Protein AF-A0A7V9ZEX3-F1 (afdb_monomer_lite)

pLDDT: mean 84.93, std 22.4, range [28.91, 98.81]

Sequence (225 aa):
MLLPDRRQFLKAATATVGGVALAEFISSSAIRADAPPITAVGVRKEVNSLAADRPELNDYRKAVRVMKEWSAADANNPKGWTAQARIHLNHCPHGNWFFLPWHRAYLWYFEDICKEACGNENFRLPYWNWTTNPRIPEQFLQSGSPLLHPRDVGANDTTDPGAIGQQVMDEIQGIPDFETFASGRSTEQRPGPNINGQLEGQAHNYIHVWIGRDMITLMSPLDPI

Radius of gyration: 21.78 Å; chains: 1; bounding box: 42×71×46 Å

Structure (mmCIF, N/CA/C/O backbone):
data_AF-A0A7V9ZEX3-F1
#
_entry.id   AF-A0A7V9ZEX3-F1
#
loop_
_atom_site.group_PDB
_atom_site.id
_atom_site.type_symbol
_atom_site.label_atom_id
_atom_site.label_alt_id
_atom_site.label_comp_id
_atom_site.label_asym_id
_atom_site.label_entity_id
_atom_site.label_seq_id
_atom_site.pdbx_PDB_ins_code
_atom_site.Cartn_x
_atom_site.Cartn_y
_atom_site.Cartn_z
_atom_site.occupancy
_atom_site.B_iso_or_equiv
_atom_site.auth_seq_id
_atom_site.auth_comp_id
_atom_site.auth_asym_id
_atom_site.auth_atom_id
_atom_site.pdbx_PDB_model_num
ATOM 1 N N . MET A 1 1 ? 17.303 -35.728 -22.825 1.00 36.34 1 MET A N 1
ATOM 2 C CA . MET A 1 1 ? 16.948 -35.734 -21.392 1.00 36.34 1 MET A CA 1
ATOM 3 C C . MET A 1 1 ? 15.824 -34.723 -21.222 1.00 36.34 1 MET A C 1
ATOM 5 O O . MET A 1 1 ? 16.083 -33.531 -21.214 1.00 36.34 1 MET A O 1
ATOM 9 N N . LEU A 1 2 ? 14.578 -35.193 -21.305 1.00 35.09 2 LEU A N 1
ATOM 10 C CA . LEU A 1 2 ? 13.364 -34.368 -21.333 1.00 35.09 2 LEU A CA 1
ATOM 11 C C . LEU A 1 2 ? 12.733 -34.404 -19.937 1.00 35.09 2 LEU A C 1
ATOM 13 O O . LEU A 1 2 ? 12.538 -35.487 -19.389 1.00 35.09 2 LEU A O 1
ATOM 17 N N . LEU A 1 3 ? 12.480 -33.231 -19.356 1.00 33.94 3 LEU A N 1
ATOM 18 C CA . LEU A 1 3 ? 11.853 -33.078 -18.041 1.00 33.94 3 LEU A CA 1
ATOM 19 C C . LEU A 1 3 ? 10.368 -33.500 -18.098 1.00 33.94 3 LEU A C 1
ATOM 21 O O . LEU A 1 3 ? 9.708 -33.229 -19.103 1.00 33.94 3 LEU A O 1
ATOM 25 N N . PRO A 1 4 ? 9.831 -34.157 -17.054 1.00 38.91 4 PRO A N 1
ATOM 26 C CA . PRO A 1 4 ? 8.457 -34.655 -17.050 1.00 38.91 4 PRO A CA 1
ATOM 27 C C . PRO A 1 4 ? 7.396 -33.544 -16.923 1.00 38.91 4 PRO A C 1
ATOM 29 O O . PRO A 1 4 ? 7.569 -32.560 -16.206 1.00 38.91 4 PRO A O 1
ATOM 32 N N . ASP A 1 5 ? 6.272 -33.750 -17.619 1.00 50.47 5 ASP A N 1
ATOM 33 C CA . ASP A 1 5 ? 5.096 -32.872 -17.703 1.00 50.47 5 ASP A CA 1
ATOM 34 C C . ASP A 1 5 ? 4.299 -32.808 -16.380 1.00 50.47 5 ASP A C 1
ATOM 36 O O . ASP A 1 5 ? 4.016 -33.821 -15.729 1.00 50.47 5 ASP A O 1
ATOM 40 N N . ARG A 1 6 ? 3.866 -31.590 -16.026 1.00 49.62 6 ARG A N 1
ATOM 41 C CA . ARG A 1 6 ? 3.110 -31.181 -14.827 1.00 49.62 6 ARG A CA 1
ATOM 42 C C . ARG A 1 6 ? 1.844 -32.016 -14.572 1.00 49.62 6 ARG A C 1
ATOM 44 O O . ARG A 1 6 ? 1.370 -32.073 -13.439 1.00 49.62 6 ARG A O 1
ATOM 51 N N . ARG A 1 7 ? 1.294 -32.694 -15.587 1.00 42.47 7 ARG A N 1
ATOM 52 C CA . ARG A 1 7 ? 0.107 -33.562 -15.453 1.00 42.47 7 ARG A CA 1
ATOM 53 C C . ARG A 1 7 ? 0.389 -34.958 -14.886 1.00 42.47 7 ARG A C 1
ATOM 55 O O . ARG A 1 7 ? -0.552 -35.599 -14.422 1.00 42.47 7 ARG A O 1
ATOM 62 N N . GLN A 1 8 ? 1.638 -35.430 -14.876 1.00 43.78 8 GLN A N 1
ATOM 63 C CA . GLN A 1 8 ? 1.976 -36.742 -14.300 1.00 43.78 8 GLN A CA 1
ATOM 64 C C . GLN A 1 8 ? 2.227 -36.699 -12.786 1.00 43.78 8 GLN A C 1
ATOM 66 O O . GLN A 1 8 ? 1.998 -37.697 -12.107 1.00 43.78 8 GLN A O 1
ATOM 71 N N . PHE A 1 9 ? 2.583 -35.538 -12.229 1.00 40.12 9 PHE A N 1
ATOM 72 C CA . PHE A 1 9 ? 2.819 -35.386 -10.788 1.00 40.12 9 PHE A CA 1
ATOM 73 C C . PHE A 1 9 ? 1.537 -35.558 -9.949 1.00 40.12 9 PHE A C 1
ATOM 75 O O . PHE A 1 9 ? 1.572 -36.078 -8.840 1.00 40.12 9 PHE A O 1
ATOM 82 N N . LEU A 1 10 ? 0.373 -35.203 -10.503 1.00 36.84 10 LEU A N 1
ATOM 83 C CA . LEU A 1 10 ? -0.912 -35.251 -9.790 1.00 36.84 10 LEU A CA 1
ATOM 84 C C . LEU A 1 10 ? -1.596 -36.629 -9.791 1.00 36.84 10 LEU A C 1
ATOM 86 O O . LEU A 1 10 ? -2.613 -36.797 -9.125 1.00 36.84 10 LEU A O 1
ATOM 90 N N . LYS A 1 11 ? -1.054 -37.630 -10.498 1.00 34.31 11 LYS A N 1
ATOM 91 C CA . LYS A 1 11 ? -1.630 -38.989 -10.539 1.00 34.31 11 LYS A CA 1
ATOM 92 C C . LYS A 1 11 ? -0.942 -39.996 -9.611 1.00 34.31 11 LYS A C 1
ATOM 94 O O . LYS A 1 11 ? -1.458 -41.092 -9.443 1.00 34.31 11 LYS A O 1
ATOM 99 N N . ALA A 1 12 ? 0.164 -39.625 -8.964 1.00 33.75 12 ALA A N 1
ATOM 100 C CA . ALA A 1 12 ? 0.880 -40.501 -8.029 1.00 33.75 12 ALA A CA 1
ATOM 101 C C . ALA A 1 12 ? 0.367 -40.426 -6.574 1.00 33.75 12 ALA A C 1
ATOM 103 O O . ALA A 1 12 ? 0.823 -41.184 -5.728 1.00 33.75 12 ALA A O 1
ATOM 104 N N . ALA A 1 13 ? -0.595 -39.546 -6.269 1.00 36.41 13 ALA A N 1
ATOM 105 C CA . ALA A 1 13 ? -1.131 -39.380 -4.912 1.00 36.41 13 ALA A CA 1
ATOM 106 C C . ALA A 1 13 ? -2.358 -40.267 -4.596 1.00 36.41 13 ALA A C 1
ATOM 108 O O . ALA A 1 13 ? -2.919 -40.164 -3.510 1.00 36.41 13 ALA A O 1
ATOM 109 N N . THR A 1 14 ? -2.802 -41.134 -5.515 1.00 36.78 14 THR A N 1
ATOM 110 C CA . THR A 1 14 ? -4.010 -41.971 -5.337 1.00 36.78 14 THR A CA 1
ATOM 111 C C . THR A 1 14 ? -3.804 -43.428 -5.777 1.00 36.78 14 THR A C 1
ATOM 113 O O . THR A 1 14 ? -4.463 -43.915 -6.684 1.00 36.78 14 THR A O 1
ATOM 116 N N . ALA A 1 15 ? -2.864 -44.125 -5.134 1.00 31.48 15 ALA A N 1
ATOM 117 C CA . ALA A 1 15 ? -2.737 -45.591 -4.991 1.00 31.48 15 ALA A CA 1
ATOM 118 C C . ALA A 1 15 ? -1.415 -45.804 -4.221 1.00 31.48 15 ALA A C 1
ATOM 120 O O . ALA A 1 15 ? -0.410 -45.219 -4.596 1.00 31.48 15 ALA A O 1
ATOM 121 N N . THR A 1 16 ? -1.277 -46.530 -3.112 1.00 30.70 16 THR A N 1
ATOM 122 C CA . THR A 1 16 ? -1.718 -47.899 -2.834 1.00 30.70 16 THR A CA 1
ATOM 123 C C . THR A 1 16 ? -1.484 -48.179 -1.341 1.00 30.70 16 THR A C 1
ATOM 125 O O . THR A 1 16 ? -0.482 -47.746 -0.776 1.00 30.70 16 THR A O 1
ATOM 128 N N . VAL A 1 17 ? -2.396 -48.924 -0.718 1.00 36.38 17 VAL A N 1
ATOM 129 C CA . VAL A 1 17 ? -2.253 -49.545 0.609 1.00 36.38 17 VAL A CA 1
ATOM 130 C C . VAL A 1 17 ? -1.461 -50.856 0.460 1.00 36.38 17 VAL A C 1
ATOM 132 O O . VAL A 1 17 ? -1.801 -51.650 -0.412 1.00 36.38 17 VAL A O 1
ATOM 135 N N . GLY A 1 18 ? -0.458 -51.112 1.314 1.00 30.33 18 GLY A N 1
ATOM 136 C CA . GLY A 1 18 ? 0.181 -52.435 1.473 1.00 30.33 18 GLY A CA 1
ATOM 137 C C . GLY A 1 18 ? 1.621 -52.386 2.017 1.00 30.33 18 GLY A C 1
ATOM 138 O O . GLY A 1 18 ? 2.473 -51.775 1.388 1.00 30.33 18 GLY A O 1
ATOM 139 N N . GLY A 1 19 ? 1.871 -53.008 3.184 1.00 28.91 19 GLY A N 1
ATOM 140 C CA . GLY A 1 19 ? 3.156 -53.050 3.931 1.00 28.91 19 GLY A CA 1
ATOM 141 C C . GLY A 1 19 ? 4.322 -53.754 3.205 1.00 28.91 19 GLY A C 1
ATOM 142 O O . GLY A 1 19 ? 4.133 -54.282 2.120 1.00 28.91 19 GLY A O 1
ATOM 143 N N . VAL A 1 20 ? 5.563 -53.836 3.709 1.00 31.84 20 VAL A N 1
ATOM 144 C CA . VAL A 1 20 ? 6.094 -54.001 5.081 1.00 31.84 20 VAL A CA 1
ATOM 145 C C . VAL A 1 20 ? 7.511 -53.376 5.186 1.00 31.84 20 VAL A C 1
ATOM 147 O O . VAL A 1 20 ? 8.197 -53.195 4.187 1.00 31.84 20 VAL A O 1
ATOM 150 N N . ALA A 1 21 ? 7.898 -53.050 6.423 1.00 32.88 21 ALA A N 1
ATOM 151 C CA . ALA A 1 21 ? 9.053 -52.306 6.943 1.00 32.88 21 ALA A CA 1
ATOM 152 C C . ALA A 1 21 ? 10.486 -52.712 6.523 1.00 32.88 21 ALA A C 1
ATOM 154 O O . ALA A 1 21 ? 10.766 -53.895 6.355 1.00 32.88 21 ALA A O 1
ATOM 155 N N . LEU A 1 22 ? 11.413 -51.731 6.564 1.00 30.83 22 LEU A N 1
ATOM 156 C CA . LEU A 1 22 ? 12.652 -51.773 7.374 1.00 30.83 22 LEU A CA 1
ATOM 157 C C . LEU A 1 22 ? 13.427 -50.428 7.376 1.00 30.83 22 LEU A C 1
ATOM 159 O O . LEU A 1 22 ? 13.657 -49.841 6.325 1.00 30.83 22 LEU A O 1
ATOM 163 N N . ALA A 1 23 ? 13.878 -50.044 8.582 1.00 31.78 23 ALA A N 1
ATOM 164 C CA . ALA A 1 23 ? 14.966 -49.114 8.945 1.00 31.78 23 ALA A CA 1
ATOM 165 C C . ALA A 1 23 ? 14.706 -47.585 9.044 1.00 31.78 23 ALA A C 1
ATOM 167 O O . ALA A 1 23 ? 14.991 -46.800 8.148 1.00 31.78 23 ALA A O 1
ATOM 168 N N . GLU A 1 24 ? 14.190 -47.209 10.220 1.00 29.55 24 GLU A N 1
ATOM 169 C CA . GLU A 1 24 ? 14.593 -46.113 11.129 1.00 29.55 24 GLU A CA 1
ATOM 170 C C . GLU A 1 24 ? 15.596 -45.041 10.646 1.00 29.55 24 GLU A C 1
ATOM 172 O O . GLU A 1 24 ? 16.764 -45.328 10.408 1.00 29.55 24 GLU A O 1
ATOM 177 N N . PHE A 1 25 ? 15.157 -43.775 10.627 1.00 32.06 25 PHE A N 1
ATOM 178 C CA . PHE A 1 25 ? 15.562 -42.684 11.541 1.00 32.06 25 PHE A CA 1
ATOM 179 C C . PHE A 1 25 ? 15.118 -41.340 10.933 1.00 32.06 25 PHE A C 1
ATOM 181 O O . PHE A 1 25 ? 15.637 -40.928 9.904 1.00 32.06 25 PHE A O 1
ATOM 188 N N . ILE A 1 26 ? 14.156 -40.661 11.567 1.00 35.62 26 ILE A N 1
ATOM 189 C CA . ILE A 1 26 ? 14.168 -39.226 11.921 1.00 35.62 26 ILE A CA 1
ATOM 190 C C . ILE A 1 26 ? 12.828 -38.921 12.598 1.00 35.62 26 ILE A C 1
ATOM 192 O O . ILE A 1 26 ? 11.742 -39.102 12.050 1.00 35.62 26 ILE A O 1
ATOM 196 N N . SER A 1 27 ? 12.953 -38.491 13.846 1.00 34.12 27 SER A N 1
ATOM 197 C CA . SER A 1 27 ? 11.870 -38.071 14.714 1.00 34.12 27 SER A CA 1
ATOM 198 C C . SER A 1 27 ? 11.252 -36.750 14.239 1.00 34.12 27 SER A C 1
ATOM 200 O O . SER A 1 27 ? 11.948 -35.862 13.753 1.00 34.12 27 SER A O 1
ATOM 202 N N . SER A 1 28 ? 9.947 -36.625 14.483 1.00 42.47 28 SER A N 1
ATOM 203 C CA . SER A 1 28 ? 9.181 -35.381 14.645 1.00 42.47 28 SER A CA 1
ATOM 204 C C . SER A 1 28 ? 9.192 -34.356 13.504 1.00 42.47 28 SER A C 1
ATOM 206 O O . SER A 1 28 ? 9.906 -33.361 13.551 1.00 42.47 28 SER A O 1
ATOM 208 N N . SER A 1 29 ? 8.234 -34.475 12.583 1.00 35.97 29 SER A N 1
ATOM 209 C CA . SER A 1 29 ? 7.369 -33.338 12.222 1.00 35.97 29 SER A CA 1
ATOM 210 C C . SER A 1 29 ? 6.041 -33.885 11.713 1.00 35.97 29 SER A C 1
ATOM 212 O O . SER A 1 29 ? 5.917 -34.298 10.563 1.00 35.97 29 SER A O 1
ATOM 214 N N . ALA A 1 30 ? 5.026 -33.902 12.572 1.00 35.91 30 ALA A N 1
ATOM 215 C CA . ALA A 1 30 ? 3.659 -33.965 12.093 1.00 35.91 30 ALA A CA 1
ATOM 216 C C . ALA A 1 30 ? 3.393 -32.666 11.317 1.00 35.91 30 ALA A C 1
ATOM 218 O O . ALA A 1 30 ? 2.951 -31.674 11.892 1.00 35.91 30 ALA A O 1
ATOM 219 N N . ILE A 1 31 ? 3.660 -32.657 10.008 1.00 39.72 31 ILE A N 1
ATOM 220 C CA . ILE A 1 31 ? 2.938 -31.758 9.110 1.00 39.72 31 ILE A CA 1
ATOM 221 C C . ILE A 1 31 ? 1.533 -32.343 9.041 1.00 39.72 31 ILE A C 1
ATOM 223 O O . ILE A 1 31 ? 1.196 -33.147 8.176 1.00 39.72 31 ILE A O 1
ATOM 227 N N . ARG A 1 32 ? 0.729 -32.005 10.049 1.00 38.88 32 ARG A N 1
ATOM 228 C CA . ARG A 1 32 ? -0.707 -32.208 9.996 1.00 38.88 32 ARG A CA 1
ATOM 229 C C . ARG A 1 32 ? -1.191 -31.336 8.846 1.00 38.88 32 ARG A C 1
ATOM 231 O O . ARG A 1 32 ? -1.191 -30.112 8.949 1.00 38.88 32 ARG A O 1
ATOM 238 N N . ALA A 1 33 ? -1.554 -31.980 7.745 1.00 43.75 33 ALA A N 1
ATOM 239 C CA . ALA A 1 33 ? -2.196 -31.378 6.587 1.00 43.75 33 ALA A CA 1
ATOM 240 C C . ALA A 1 33 ? -3.649 -30.966 6.903 1.00 43.75 33 ALA A C 1
ATOM 242 O O . ALA A 1 33 ? -4.549 -31.220 6.114 1.00 43.75 33 ALA A O 1
ATOM 243 N N . ASP A 1 34 ? -3.866 -30.309 8.043 1.00 43.69 34 ASP A N 1
ATOM 244 C CA . ASP A 1 34 ? -5.131 -29.657 8.378 1.00 43.69 34 ASP A CA 1
ATOM 245 C C . ASP A 1 34 ? -4.980 -28.164 8.096 1.00 43.69 34 ASP A C 1
ATOM 247 O O . ASP A 1 34 ? -5.165 -27.316 8.970 1.00 43.69 34 ASP A O 1
ATOM 251 N N . ALA A 1 35 ? -4.616 -27.837 6.852 1.00 47.47 35 ALA A N 1
ATOM 252 C CA . ALA A 1 35 ? -4.935 -26.514 6.349 1.00 47.47 35 ALA A CA 1
ATOM 253 C C . ALA A 1 35 ? -6.465 -26.388 6.454 1.00 47.47 35 ALA A C 1
ATOM 255 O O . ALA A 1 35 ? -7.167 -27.252 5.913 1.00 47.47 35 ALA A O 1
ATOM 256 N N . PRO A 1 36 ? -7.000 -25.393 7.185 1.00 46.88 36 PRO A N 1
ATOM 257 C CA . PRO A 1 36 ? -8.438 -25.197 7.248 1.00 46.88 36 PRO A CA 1
ATOM 258 C C . PRO A 1 36 ? -8.984 -25.110 5.817 1.00 46.88 36 PRO A C 1
ATOM 260 O O . PRO A 1 36 ? -8.280 -24.613 4.929 1.00 46.88 36 PRO A O 1
ATOM 263 N N . PRO A 1 37 ? -10.203 -25.623 5.561 1.00 44.62 37 PRO A N 1
ATOM 264 C CA . PRO A 1 37 ? -10.807 -25.519 4.242 1.00 44.62 37 PRO A CA 1
ATOM 265 C C . PRO A 1 37 ? -10.722 -24.062 3.804 1.00 44.62 37 PRO A C 1
ATOM 267 O O . PRO A 1 37 ? -11.015 -23.177 4.608 1.00 44.62 37 PRO A O 1
ATOM 270 N N . ILE A 1 38 ? -10.277 -23.830 2.564 1.00 51.53 38 ILE A N 1
ATOM 271 C CA . ILE A 1 38 ? -10.222 -22.495 1.970 1.00 51.53 38 ILE A CA 1
ATOM 272 C C . ILE A 1 38 ? -11.647 -21.939 2.041 1.00 51.53 38 ILE A C 1
ATOM 274 O O . ILE A 1 38 ? -12.497 -22.248 1.205 1.00 51.53 38 ILE A O 1
ATOM 278 N N . THR A 1 39 ? -11.927 -21.168 3.090 1.00 52.56 39 THR A N 1
ATOM 279 C CA . THR A 1 39 ? -13.107 -20.323 3.193 1.00 52.56 39 THR A CA 1
ATOM 280 C C . THR A 1 39 ? -13.116 -19.449 1.952 1.00 52.56 39 THR A C 1
ATOM 282 O O . THR A 1 39 ? -12.047 -19.084 1.460 1.00 52.56 39 THR A O 1
ATOM 285 N N . ALA A 1 40 ? -14.309 -19.185 1.404 1.00 56.81 40 ALA A N 1
ATOM 286 C CA . ALA A 1 40 ? -14.498 -18.443 0.158 1.00 56.81 40 ALA A CA 1
ATOM 287 C C . ALA A 1 40 ? -13.418 -17.361 -0.004 1.00 56.81 40 ALA A C 1
ATOM 289 O O . ALA A 1 40 ? -13.318 -16.455 0.829 1.00 56.81 40 ALA A O 1
ATOM 290 N N . VAL A 1 41 ? -12.555 -17.524 -1.016 1.00 67.75 41 VAL A N 1
ATOM 291 C CA . VAL A 1 41 ? -11.401 -16.645 -1.230 1.00 67.75 41 VAL A CA 1
ATOM 292 C C . VAL A 1 41 ? -11.945 -15.236 -1.412 1.00 67.75 41 VAL A C 1
ATOM 294 O O . VAL A 1 41 ? -12.554 -14.923 -2.433 1.00 67.75 41 VAL A O 1
ATOM 297 N N . GLY A 1 42 ? -11.807 -14.405 -0.382 1.00 77.88 42 GLY A N 1
ATOM 298 C CA . GLY A 1 42 ? -12.344 -13.053 -0.441 1.00 77.88 42 GLY A CA 1
ATOM 299 C C . GLY A 1 42 ? -11.528 -12.226 -1.427 1.00 77.88 42 GLY A C 1
ATOM 300 O O . GLY A 1 42 ? -10.310 -12.370 -1.516 1.00 77.88 42 GLY A O 1
ATOM 301 N N . VAL A 1 43 ? -12.220 -11.385 -2.187 1.00 89.31 43 VAL A N 1
ATOM 302 C CA . VAL A 1 43 ? -11.647 -10.624 -3.298 1.00 89.31 43 VAL A CA 1
ATOM 303 C C . VAL A 1 43 ? -11.305 -9.217 -2.817 1.00 89.31 43 VAL A C 1
ATOM 305 O O . VAL A 1 43 ? -12.179 -8.510 -2.313 1.00 89.31 43 VAL A O 1
ATOM 308 N N . ARG A 1 44 ? -10.043 -8.806 -2.989 1.00 93.56 44 ARG A N 1
ATOM 309 C CA . ARG A 1 44 ? -9.624 -7.407 -2.818 1.00 93.56 44 ARG A CA 1
ATOM 310 C C . ARG A 1 44 ? -10.283 -6.555 -3.896 1.00 93.56 44 ARG A C 1
ATOM 312 O O . ARG A 1 44 ? -10.306 -6.953 -5.058 1.00 93.56 44 ARG A O 1
ATOM 319 N N . LYS A 1 45 ? -10.836 -5.407 -3.514 1.00 92.19 45 LYS A N 1
ATOM 320 C CA . LYS A 1 45 ? -11.586 -4.525 -4.420 1.00 92.19 45 LYS A CA 1
ATOM 321 C C . LYS A 1 45 ? -10.781 -3.280 -4.748 1.00 92.19 45 LYS A C 1
ATOM 323 O O . LYS A 1 45 ? -10.027 -2.792 -3.910 1.00 92.19 45 LYS A O 1
ATOM 328 N N . GLU A 1 46 ? -10.967 -2.775 -5.958 1.00 93.00 46 GLU A N 1
ATOM 329 C CA . GLU A 1 46 ? -10.349 -1.526 -6.384 1.00 93.00 46 GLU A CA 1
ATOM 330 C C . GLU A 1 46 ? -10.958 -0.368 -5.587 1.00 93.00 46 GLU A C 1
ATOM 332 O O . GLU A 1 46 ? -12.179 -0.280 -5.457 1.00 93.00 46 GLU A O 1
ATOM 337 N N . VAL A 1 47 ? -10.122 0.496 -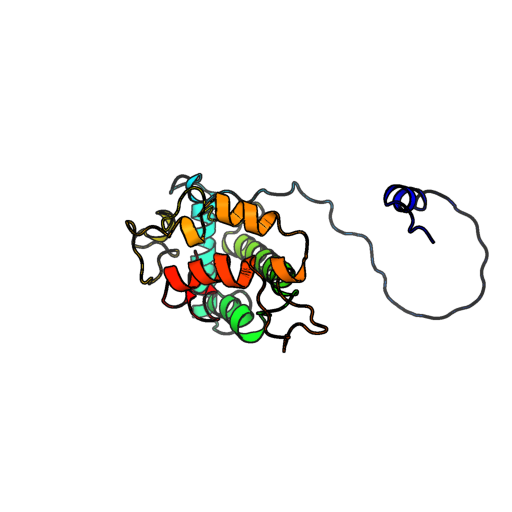5.020 1.00 92.81 47 VAL A N 1
ATOM 338 C CA . VAL A 1 47 ? -10.557 1.508 -4.053 1.00 92.81 47 VAL A CA 1
ATOM 339 C C . VAL A 1 47 ? -11.509 2.557 -4.634 1.00 92.81 47 VAL A C 1
ATOM 341 O O . VAL A 1 47 ? -12.455 2.941 -3.954 1.00 92.81 47 VAL A O 1
ATOM 344 N N . ASN A 1 48 ? -11.334 2.978 -5.887 1.00 86.38 48 ASN A N 1
ATOM 345 C CA . ASN A 1 48 ? -12.211 3.955 -6.539 1.00 86.38 48 ASN A CA 1
ATOM 346 C C . ASN A 1 48 ? -13.573 3.371 -6.956 1.00 86.38 48 ASN A C 1
ATOM 348 O O . ASN A 1 48 ? -14.528 4.117 -7.157 1.00 86.38 48 ASN A O 1
ATOM 352 N N . SER A 1 49 ? -13.696 2.046 -7.041 1.00 83.62 49 SER A N 1
ATOM 353 C CA . SER A 1 49 ? -14.959 1.330 -7.237 1.00 83.62 49 SER A CA 1
ATOM 354 C C . SER A 1 49 ? -15.784 1.232 -5.948 1.00 83.62 49 SER A C 1
ATOM 356 O O . SER A 1 49 ? -16.955 0.843 -5.975 1.00 83.62 49 SER A O 1
ATOM 358 N N . LEU A 1 50 ? -15.188 1.585 -4.803 1.00 78.25 50 LEU A N 1
ATOM 359 C CA . LEU A 1 50 ? -15.855 1.637 -3.510 1.00 78.25 50 LEU A CA 1
ATOM 360 C C . LEU A 1 50 ? -16.376 3.057 -3.266 1.00 78.25 50 LEU A C 1
ATOM 362 O O . LEU A 1 50 ? -15.600 3.996 -3.089 1.00 78.25 50 LEU A O 1
ATOM 366 N N . ALA A 1 51 ? -17.701 3.210 -3.198 1.00 68.62 51 ALA A N 1
ATOM 367 C CA . ALA A 1 51 ? -18.294 4.455 -2.715 1.00 68.62 51 ALA A CA 1
ATOM 368 C C . ALA A 1 51 ? -17.786 4.777 -1.296 1.00 68.62 51 ALA A C 1
ATOM 370 O O . ALA A 1 51 ? -17.554 3.872 -0.491 1.00 68.62 51 ALA A O 1
ATOM 371 N N . ALA A 1 52 ? -17.595 6.063 -0.999 1.00 63.78 52 ALA A N 1
ATOM 372 C CA . ALA A 1 52 ? -16.890 6.533 0.194 1.00 63.78 52 ALA A CA 1
ATOM 373 C C . ALA A 1 52 ? -17.459 6.022 1.533 1.00 63.78 52 ALA A C 1
ATOM 375 O O . ALA A 1 52 ? -16.714 5.947 2.511 1.00 63.78 52 ALA A O 1
ATOM 376 N N . ASP A 1 53 ? -18.743 5.674 1.589 1.00 62.00 53 ASP A N 1
ATOM 377 C CA . ASP A 1 53 ? -19.476 5.185 2.761 1.00 62.00 53 ASP A CA 1
ATOM 378 C C . ASP A 1 53 ? -19.641 3.655 2.796 1.00 62.00 53 ASP A C 1
ATOM 380 O O . ASP A 1 53 ? -20.279 3.120 3.708 1.00 62.00 53 ASP A O 1
ATOM 384 N N . ARG A 1 54 ? -19.059 2.932 1.832 1.00 72.50 54 ARG A N 1
ATOM 385 C CA . ARG A 1 54 ? -19.168 1.473 1.752 1.00 72.50 54 ARG A CA 1
ATOM 386 C C . ARG A 1 54 ? -18.579 0.803 2.996 1.00 72.50 54 ARG A C 1
ATOM 388 O O . ARG A 1 54 ? -17.532 1.243 3.486 1.00 72.50 54 ARG A O 1
ATOM 395 N N . PRO A 1 55 ? -19.198 -0.293 3.477 1.00 74.81 55 PRO A N 1
ATOM 396 C CA . PRO A 1 55 ? -18.725 -1.023 4.650 1.00 74.81 55 PRO A CA 1
ATOM 397 C C . PRO A 1 55 ? -17.233 -1.364 4.596 1.00 74.81 55 PRO A C 1
ATOM 399 O O . PRO A 1 55 ? -16.543 -1.176 5.587 1.00 74.81 55 PRO A O 1
ATOM 402 N N . GLU A 1 56 ? -16.705 -1.750 3.432 1.00 81.81 56 GLU A N 1
ATOM 403 C CA . GLU A 1 56 ? -15.295 -2.126 3.274 1.00 81.81 56 GLU A CA 1
ATOM 404 C C . GLU A 1 56 ? -14.321 -0.977 3.589 1.00 81.81 56 GLU A C 1
ATOM 406 O O . GLU A 1 56 ? -13.291 -1.186 4.231 1.00 81.81 56 GLU A O 1
ATOM 411 N N . LEU A 1 57 ? -14.652 0.253 3.183 1.00 89.06 57 LEU A N 1
ATOM 412 C CA . LEU A 1 57 ? -13.838 1.432 3.490 1.00 89.06 57 LEU A CA 1
ATOM 413 C C . LEU A 1 57 ? -14.016 1.889 4.935 1.00 89.06 57 LEU A C 1
ATOM 415 O O . LEU A 1 57 ? -13.057 2.346 5.554 1.00 89.06 57 LEU A O 1
ATOM 419 N N . ASN A 1 58 ? -15.219 1.754 5.494 1.00 92.69 58 ASN A N 1
ATOM 420 C CA . ASN A 1 58 ? -15.451 2.028 6.912 1.00 92.69 58 ASN A CA 1
ATOM 421 C C . ASN A 1 58 ? -14.683 1.049 7.804 1.00 92.69 58 ASN A C 1
ATOM 423 O O . ASN A 1 58 ? -14.096 1.470 8.801 1.00 92.69 58 ASN A O 1
ATOM 427 N N . ASP A 1 59 ? -14.617 -0.222 7.412 1.00 95.62 59 ASP A N 1
ATOM 428 C CA . ASP A 1 59 ? -13.808 -1.233 8.081 1.00 95.62 59 ASP A CA 1
ATOM 429 C C . ASP A 1 59 ? -12.323 -0.902 7.975 1.00 95.62 59 ASP A C 1
ATOM 431 O O . ASP A 1 59 ? -11.623 -0.967 8.985 1.00 95.62 59 ASP A O 1
ATOM 435 N N . TYR A 1 60 ? -11.844 -0.455 6.806 1.00 96.75 60 TYR A N 1
ATOM 436 C CA . TYR A 1 60 ? -10.446 -0.050 6.681 1.00 96.75 60 TYR A CA 1
ATOM 437 C C . TYR A 1 60 ? -10.122 1.173 7.547 1.00 96.75 60 TYR A C 1
ATOM 439 O O . TYR A 1 60 ? -9.174 1.144 8.330 1.00 96.75 60 TYR A O 1
ATOM 447 N N . ARG A 1 61 ? -10.962 2.219 7.511 1.00 96.88 61 ARG A N 1
ATOM 448 C CA . ARG A 1 61 ? -10.835 3.382 8.406 1.00 96.88 61 ARG A CA 1
ATOM 449 C C . ARG A 1 61 ? -10.801 2.949 9.874 1.00 96.88 61 ARG A C 1
ATOM 451 O O . ARG A 1 61 ? -9.964 3.426 10.641 1.00 96.88 61 ARG A O 1
ATOM 458 N N . LYS A 1 62 ? -11.692 2.037 10.275 1.00 98.19 62 LYS A N 1
ATOM 459 C CA . LYS A 1 62 ? -11.738 1.501 11.639 1.00 98.19 62 LYS A CA 1
ATOM 460 C C . LYS A 1 62 ? -10.449 0.757 11.988 1.00 98.19 62 LYS A C 1
ATOM 462 O O . LYS A 1 62 ? -9.902 1.036 13.051 1.00 98.19 62 LYS A O 1
ATOM 467 N N . ALA A 1 63 ? -9.961 -0.120 11.111 1.00 98.62 63 ALA A N 1
ATOM 468 C CA . ALA A 1 63 ? -8.721 -0.863 11.313 1.00 98.62 63 ALA A CA 1
ATOM 469 C C . ALA A 1 63 ? -7.527 0.079 11.512 1.00 98.62 63 ALA A C 1
ATOM 471 O O . ALA A 1 63 ? -6.853 -0.005 12.535 1.00 98.62 63 ALA A O 1
ATOM 472 N N . VAL A 1 64 ? -7.325 1.043 10.604 1.00 98.69 64 VAL A N 1
ATOM 473 C CA . VAL A 1 64 ? -6.224 2.018 10.699 1.00 98.69 64 VAL A CA 1
ATOM 474 C C . VAL A 1 64 ? -6.299 2.818 11.999 1.00 98.69 64 VAL A C 1
ATOM 476 O O . VAL A 1 64 ? -5.289 2.978 12.685 1.00 98.69 64 VAL A O 1
ATOM 479 N N . ARG A 1 65 ? -7.492 3.287 12.388 1.00 98.75 65 ARG A N 1
ATOM 480 C CA . ARG A 1 65 ? -7.690 3.986 13.666 1.00 98.75 65 ARG A CA 1
ATOM 481 C C . ARG A 1 65 ? -7.291 3.114 14.860 1.00 98.75 65 ARG A C 1
ATOM 483 O O . ARG A 1 65 ? -6.491 3.556 15.676 1.00 98.75 65 ARG A O 1
ATOM 490 N N . VAL A 1 66 ? -7.807 1.887 14.944 1.00 98.81 66 VAL A N 1
ATOM 491 C CA . VAL A 1 66 ? -7.540 0.969 16.067 1.00 98.81 66 VAL A CA 1
ATOM 492 C C . VAL A 1 66 ? -6.060 0.587 16.135 1.00 98.81 66 VAL A C 1
ATOM 494 O O . VAL A 1 66 ? -5.470 0.585 17.210 1.00 98.81 66 VAL A O 1
ATOM 497 N N . MET A 1 67 ? -5.411 0.340 14.998 1.00 98.81 67 MET A N 1
ATOM 498 C CA . MET A 1 67 ? -3.976 0.047 14.963 1.00 98.81 67 MET A CA 1
ATOM 499 C C . MET A 1 67 ? -3.128 1.244 15.417 1.00 98.81 67 MET A C 1
ATOM 501 O O . MET A 1 67 ? -2.103 1.055 16.078 1.00 98.81 67 MET A O 1
ATOM 505 N N . LYS A 1 68 ? -3.544 2.478 15.097 1.00 98.62 68 LYS A N 1
ATOM 506 C CA . LYS A 1 68 ? -2.914 3.705 15.614 1.00 98.62 68 LYS A CA 1
ATOM 507 C C . LYS A 1 68 ? -3.132 3.846 17.127 1.00 98.62 68 LYS A C 1
ATOM 509 O O . LYS A 1 68 ? -2.183 4.161 17.840 1.00 98.62 68 LYS A O 1
ATOM 514 N N . GLU A 1 69 ? -4.331 3.543 17.629 1.00 98.69 69 GLU A N 1
ATOM 515 C CA . GLU A 1 69 ? -4.640 3.505 19.069 1.00 98.69 69 GLU A CA 1
ATOM 516 C C . GLU A 1 69 ? -3.790 2.456 19.808 1.00 98.69 69 GLU A C 1
ATOM 518 O O . GLU A 1 69 ? -3.237 2.752 20.865 1.00 98.69 69 GLU A O 1
ATOM 523 N N . TRP A 1 70 ? -3.594 1.264 19.232 1.00 98.69 70 TRP A N 1
ATOM 524 C CA . TRP A 1 70 ? -2.693 0.245 19.780 1.00 98.69 70 TRP A CA 1
ATOM 525 C C . TRP A 1 70 ? -1.252 0.734 19.882 1.00 98.69 70 TRP A C 1
ATOM 527 O O . TRP A 1 70 ? -0.626 0.527 20.916 1.00 98.69 70 TRP A O 1
ATOM 537 N N . SER A 1 71 ? -0.737 1.414 18.852 1.00 98.38 71 SER A N 1
ATOM 538 C CA . SER A 1 71 ? 0.598 2.021 18.907 1.00 98.38 71 SER A CA 1
ATOM 539 C C . SER A 1 71 ? 0.708 3.148 19.933 1.00 98.38 71 SER A C 1
ATOM 541 O O . SER A 1 71 ? 1.773 3.316 20.521 1.00 98.38 71 SER A O 1
ATOM 543 N N . ALA A 1 72 ? -0.359 3.924 20.144 1.00 98.25 72 ALA A N 1
ATOM 544 C CA . ALA A 1 72 ? -0.383 4.983 21.150 1.00 98.25 72 ALA A CA 1
ATOM 545 C C . ALA A 1 72 ? -0.417 4.421 22.582 1.00 98.25 72 ALA A C 1
ATOM 547 O O . ALA A 1 72 ? 0.214 4.985 23.473 1.00 98.25 72 ALA A O 1
ATOM 548 N N . ALA A 1 73 ? -1.134 3.315 22.796 1.00 98.38 73 ALA A N 1
ATOM 549 C CA . ALA A 1 73 ? -1.212 2.636 24.086 1.00 98.38 73 ALA A CA 1
ATOM 550 C C . ALA A 1 73 ? 0.073 1.861 24.422 1.00 98.38 73 ALA A C 1
ATOM 552 O O . ALA A 1 73 ? 0.521 1.879 25.566 1.00 98.38 73 ALA A O 1
ATOM 553 N N . ASP A 1 74 ? 0.668 1.195 23.430 1.00 97.62 74 ASP A N 1
ATOM 554 C CA . ASP A 1 74 ? 1.932 0.475 23.557 1.00 97.62 74 ASP A CA 1
ATOM 555 C C . ASP A 1 74 ? 2.724 0.542 22.242 1.00 97.62 74 ASP A C 1
ATOM 557 O O . ASP A 1 74 ? 2.398 -0.103 21.240 1.00 97.62 74 ASP A O 1
ATOM 561 N N . ALA A 1 75 ? 3.827 1.292 22.266 1.00 93.69 75 ALA A N 1
ATOM 562 C CA . ALA A 1 75 ? 4.709 1.475 21.117 1.00 93.69 75 ALA A CA 1
ATOM 563 C C . ALA A 1 75 ? 5.408 0.181 20.651 1.00 93.69 75 ALA A C 1
ATOM 565 O O . ALA A 1 75 ? 5.998 0.176 19.564 1.00 93.69 75 ALA A O 1
ATOM 566 N N . ASN A 1 76 ? 5.361 -0.889 21.453 1.00 92.62 76 ASN A N 1
ATOM 567 C CA . ASN A 1 76 ? 5.917 -2.206 21.146 1.00 92.62 76 ASN A CA 1
ATOM 568 C C 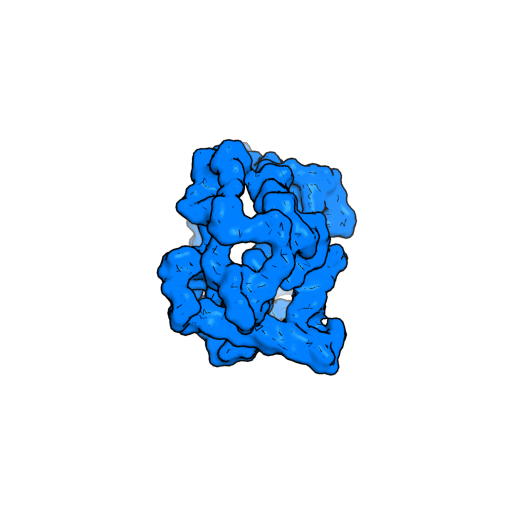. ASN A 1 76 ? 4.851 -3.241 20.770 1.00 92.62 76 ASN A C 1
ATOM 570 O O . ASN A 1 76 ? 5.210 -4.381 20.472 1.00 92.62 76 ASN A O 1
ATOM 574 N N . ASN A 1 77 ? 3.567 -2.871 20.741 1.00 97.62 77 ASN A N 1
ATOM 575 C CA . ASN A 1 77 ? 2.520 -3.783 20.304 1.00 97.62 77 ASN A CA 1
ATOM 576 C C . ASN A 1 77 ? 2.797 -4.212 18.851 1.00 97.62 77 ASN A C 1
ATOM 578 O O . ASN A 1 77 ? 2.749 -3.364 17.954 1.00 97.62 77 ASN A O 1
ATOM 582 N N . PRO A 1 78 ? 3.043 -5.510 18.581 1.00 97.38 78 PRO A N 1
ATOM 583 C CA . PRO A 1 78 ? 3.452 -5.970 17.257 1.00 97.38 78 PRO A CA 1
ATOM 584 C C . PRO A 1 78 ? 2.372 -5.756 16.190 1.00 97.38 78 PRO A C 1
ATOM 586 O O . PRO A 1 78 ? 2.691 -5.701 15.008 1.00 97.38 78 PRO A O 1
ATOM 589 N N . LYS A 1 79 ? 1.104 -5.596 16.588 1.00 98.44 79 LYS A N 1
ATOM 590 C CA . LYS A 1 79 ? -0.029 -5.323 15.691 1.00 98.44 79 LYS A CA 1
ATOM 591 C C . LYS A 1 79 ? -0.306 -3.830 15.498 1.00 98.44 79 LYS A C 1
ATOM 593 O O . LYS A 1 79 ? -1.155 -3.470 14.689 1.00 98.44 79 LYS A O 1
ATOM 598 N N . GLY A 1 80 ? 0.372 -2.955 16.240 1.00 98.50 80 GLY A N 1
ATOM 599 C CA . GLY A 1 80 ? 0.192 -1.510 16.126 1.00 98.50 80 GLY A CA 1
ATOM 600 C C . GLY A 1 80 ? 0.682 -0.957 14.782 1.00 98.50 80 GLY A C 1
ATOM 601 O O . GLY A 1 80 ? 1.602 -1.505 14.173 1.00 98.50 80 GLY A O 1
ATOM 602 N N . TRP A 1 81 ? 0.105 0.165 14.346 1.00 98.50 81 TRP A N 1
ATOM 603 C CA . TRP A 1 81 ? 0.413 0.831 13.070 1.00 98.50 81 TRP A CA 1
ATOM 604 C C . TRP A 1 81 ? 1.917 1.074 12.872 1.00 98.50 81 TRP A C 1
ATOM 606 O O . TRP A 1 81 ? 2.507 0.668 11.873 1.00 98.50 81 TRP A O 1
ATOM 616 N N . THR A 1 82 ? 2.577 1.653 13.878 1.00 98.06 82 THR A N 1
ATOM 617 C CA . THR A 1 82 ? 4.014 1.958 13.815 1.00 98.06 82 THR A CA 1
ATOM 618 C C . THR A 1 82 ? 4.873 0.693 13.818 1.00 98.06 82 THR A C 1
ATOM 620 O O . THR A 1 82 ? 5.940 0.670 13.205 1.00 98.06 82 THR A O 1
ATOM 623 N N . ALA A 1 83 ? 4.433 -0.376 14.489 1.00 98.00 83 ALA A N 1
ATOM 624 C CA . ALA A 1 83 ? 5.153 -1.647 14.486 1.00 98.00 83 ALA A CA 1
ATOM 625 C C . ALA A 1 83 ? 5.112 -2.305 13.100 1.00 98.00 83 ALA A C 1
ATOM 627 O O . ALA A 1 83 ? 6.139 -2.798 12.635 1.00 98.00 83 ALA A O 1
ATOM 628 N N . GLN A 1 84 ? 3.976 -2.224 12.399 1.00 98.38 84 GLN A N 1
ATOM 629 C CA . GLN A 1 84 ? 3.855 -2.706 11.022 1.00 98.38 84 GLN A CA 1
ATOM 630 C C . GLN A 1 84 ? 4.794 -1.959 10.064 1.00 98.38 84 GLN A C 1
ATOM 632 O O . GLN A 1 84 ? 5.475 -2.604 9.266 1.00 98.38 84 GLN A O 1
ATOM 637 N N . ALA A 1 85 ? 4.924 -0.633 10.184 1.00 98.31 85 ALA A N 1
ATOM 638 C CA . ALA A 1 85 ? 5.900 0.130 9.399 1.00 98.31 85 ALA A CA 1
ATOM 639 C C . ALA A 1 85 ? 7.358 -0.229 9.754 1.00 98.31 85 ALA A C 1
ATOM 641 O O . ALA A 1 85 ? 8.209 -0.351 8.874 1.00 98.31 85 ALA A O 1
ATOM 642 N N . ARG A 1 86 ? 7.656 -0.493 11.035 1.00 97.94 86 ARG A N 1
ATOM 643 C CA . ARG A 1 86 ? 8.991 -0.948 11.469 1.00 97.94 86 ARG A CA 1
ATOM 644 C C . ARG A 1 86 ? 9.361 -2.329 10.930 1.00 97.94 86 ARG A C 1
ATOM 646 O O . ARG A 1 86 ? 10.544 -2.580 10.711 1.00 97.94 86 ARG A O 1
ATOM 653 N N . ILE A 1 87 ? 8.391 -3.218 10.704 1.00 97.75 87 ILE A N 1
ATOM 654 C CA . ILE A 1 87 ? 8.651 -4.507 10.045 1.00 97.75 87 ILE A CA 1
ATOM 655 C C . ILE A 1 87 ? 9.187 -4.267 8.630 1.00 97.75 87 ILE A C 1
ATOM 657 O O . ILE A 1 87 ? 10.198 -4.861 8.257 1.00 97.75 87 ILE A O 1
ATOM 661 N N . HIS A 1 88 ? 8.575 -3.349 7.879 1.00 97.88 88 HIS A N 1
ATOM 662 C CA . HIS A 1 88 ? 9.064 -2.960 6.559 1.00 97.88 88 HIS A CA 1
ATOM 663 C C . HIS A 1 88 ? 10.467 -2.339 6.626 1.00 97.88 88 HIS A C 1
ATOM 665 O O . HIS A 1 88 ? 11.383 -2.838 5.973 1.00 97.88 88 HIS A O 1
ATOM 671 N N . LEU A 1 89 ? 10.686 -1.361 7.511 1.00 97.06 89 LEU A N 1
ATOM 672 C CA . LEU A 1 89 ? 12.002 -0.748 7.736 1.00 97.06 89 LEU A CA 1
ATOM 673 C C . LEU A 1 89 ? 13.112 -1.780 7.996 1.00 97.06 89 LEU A C 1
ATOM 675 O O . LEU A 1 89 ? 14.181 -1.759 7.374 1.00 97.06 89 LEU A O 1
ATOM 679 N N . ASN A 1 90 ? 12.862 -2.699 8.925 1.00 96.19 90 ASN A N 1
ATOM 680 C CA . ASN A 1 90 ? 13.901 -3.569 9.468 1.00 96.19 90 ASN A CA 1
ATOM 681 C C . ASN A 1 90 ? 14.068 -4.880 8.698 1.00 96.19 90 ASN A C 1
ATOM 683 O O . ASN A 1 90 ? 15.127 -5.501 8.796 1.00 96.19 90 ASN A O 1
ATOM 687 N N . HIS A 1 91 ? 13.065 -5.305 7.923 1.00 95.75 91 HIS A N 1
ATOM 688 C CA . HIS A 1 91 ? 13.046 -6.653 7.349 1.00 95.75 91 HIS A CA 1
ATOM 689 C C . HIS A 1 91 ? 12.700 -6.723 5.862 1.00 95.75 91 HIS A C 1
ATOM 691 O O . HIS A 1 91 ? 12.917 -7.783 5.283 1.00 95.75 91 HIS A O 1
ATOM 697 N N . CYS A 1 92 ? 12.246 -5.639 5.224 1.00 94.06 92 CYS A N 1
ATOM 698 C CA . CYS A 1 92 ? 11.889 -5.692 3.808 1.00 94.06 92 CYS A CA 1
ATOM 699 C C . CYS A 1 92 ? 13.125 -5.910 2.904 1.00 94.06 92 CYS A C 1
ATOM 701 O O . CYS A 1 92 ? 14.075 -5.115 2.972 1.00 94.06 92 CYS A O 1
ATOM 703 N N . PRO A 1 93 ? 13.150 -6.972 2.074 1.00 94.94 93 PRO A N 1
ATOM 704 C CA . PRO A 1 93 ? 14.153 -7.166 1.043 1.00 94.94 93 PRO A CA 1
ATOM 705 C C . PRO A 1 93 ? 13.837 -6.276 -0.164 1.00 94.94 93 PRO A C 1
ATOM 707 O O . PRO A 1 93 ? 12.759 -6.370 -0.747 1.00 94.94 93 PRO A O 1
ATOM 710 N N . HIS A 1 94 ? 14.809 -5.457 -0.553 1.00 94.19 94 HIS A N 1
ATOM 711 C CA . HIS A 1 94 ? 14.758 -4.638 -1.763 1.00 94.19 94 HIS A CA 1
ATOM 712 C C . HIS A 1 94 ? 15.890 -5.023 -2.719 1.00 94.19 94 HIS A C 1
ATOM 714 O O . HIS A 1 9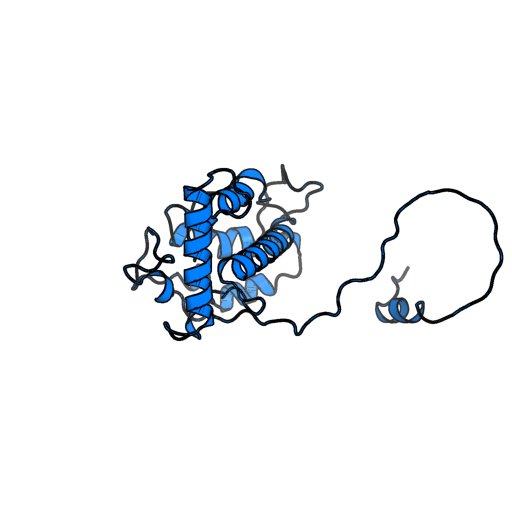4 ? 16.907 -5.599 -2.298 1.00 94.19 94 HIS A O 1
ATOM 720 N N . GLY A 1 95 ? 15.702 -4.720 -4.002 1.00 95.56 95 GLY A N 1
ATOM 721 C CA . GLY A 1 95 ? 16.661 -4.966 -5.073 1.00 95.56 95 GLY A CA 1
ATOM 722 C C . GLY A 1 95 ? 17.032 -6.434 -5.204 1.00 95.56 95 GLY A C 1
ATOM 723 O O . GLY A 1 95 ? 18.187 -6.766 -5.478 1.00 95.56 95 GLY A O 1
ATOM 724 N N . ASN A 1 96 ? 16.085 -7.328 -4.918 1.00 95.94 96 ASN A N 1
ATOM 725 C CA . ASN A 1 96 ? 16.272 -8.755 -5.104 1.00 95.94 96 ASN A CA 1
ATOM 726 C C . ASN A 1 96 ? 14.948 -9.511 -5.225 1.00 95.94 96 ASN A C 1
ATOM 728 O O . ASN A 1 96 ? 13.891 -9.030 -4.829 1.00 95.94 96 ASN A O 1
ATOM 732 N N . TRP A 1 97 ? 15.025 -10.738 -5.724 1.00 95.62 97 TRP A N 1
ATOM 733 C CA . TRP A 1 97 ? 13.881 -11.569 -6.087 1.00 95.62 97 TRP A CA 1
ATOM 734 C C . TRP A 1 97 ? 12.931 -11.956 -4.927 1.00 95.62 97 TRP A C 1
ATOM 736 O O . TRP A 1 97 ? 11.867 -12.532 -5.169 1.00 95.62 97 TRP A O 1
ATOM 746 N N . PHE A 1 98 ? 13.275 -11.636 -3.668 1.00 96.88 98 PHE A N 1
ATOM 747 C CA . PHE A 1 98 ? 12.383 -11.788 -2.516 1.00 96.88 98 PHE A CA 1
ATOM 748 C C . PHE A 1 98 ? 11.395 -10.623 -2.371 1.00 96.88 98 PHE A C 1
ATOM 750 O O . PHE A 1 98 ? 10.445 -10.763 -1.603 1.00 96.88 98 PHE A O 1
ATOM 757 N N . PHE A 1 99 ? 11.562 -9.529 -3.124 1.00 97.00 99 PHE A N 1
ATOM 758 C CA . PHE A 1 99 ? 10.689 -8.353 -3.109 1.00 97.00 99 PHE A CA 1
ATOM 759 C C . PHE A 1 99 ? 9.199 -8.736 -3.189 1.00 97.00 99 PHE A C 1
ATOM 761 O O . PHE A 1 99 ? 8.431 -8.463 -2.266 1.00 97.00 99 PHE A O 1
ATOM 768 N N . LEU A 1 100 ? 8.780 -9.458 -4.235 1.00 96.75 100 LEU A N 1
ATOM 769 C CA . LEU A 1 100 ? 7.373 -9.847 -4.411 1.00 96.75 100 LEU A CA 1
ATOM 770 C C . LEU A 1 100 ? 6.835 -10.830 -3.355 1.00 96.75 100 LEU A C 1
ATOM 772 O O . LEU A 1 100 ? 5.768 -10.558 -2.791 1.00 96.75 100 LEU A O 1
ATOM 776 N N . PRO A 1 101 ? 7.480 -11.983 -3.075 1.00 96.81 101 PRO A N 1
ATOM 777 C CA . PRO A 1 101 ? 6.946 -12.922 -2.091 1.00 96.81 101 PRO A CA 1
ATOM 778 C C . PRO A 1 101 ? 6.936 -12.346 -0.670 1.00 96.81 101 PRO A C 1
ATOM 780 O O . PRO A 1 101 ? 6.000 -12.633 0.079 1.00 96.81 101 PRO A O 1
ATOM 783 N N . TRP A 1 102 ? 7.914 -11.510 -0.307 1.00 98.00 102 TRP A N 1
ATOM 784 C CA . TRP A 1 102 ? 7.949 -10.870 1.006 1.00 98.00 102 TRP A CA 1
ATOM 785 C C . TRP A 1 102 ? 6.791 -9.884 1.181 1.00 98.00 102 TRP A C 1
ATOM 787 O O . TRP A 1 102 ? 6.032 -10.017 2.140 1.00 98.00 102 TRP A O 1
ATOM 797 N N . HIS A 1 103 ? 6.565 -8.976 0.220 1.00 98.31 103 HIS A N 1
ATOM 798 C CA . HIS A 1 103 ? 5.444 -8.029 0.286 1.00 98.31 103 HIS A CA 1
ATOM 799 C C . HIS A 1 103 ? 4.087 -8.735 0.258 1.00 98.31 103 HIS A C 1
ATOM 801 O O . HIS A 1 103 ? 3.156 -8.326 0.950 1.00 98.31 103 HIS A O 1
ATOM 807 N N . ARG A 1 104 ? 3.967 -9.843 -0.485 1.00 97.94 104 ARG A N 1
ATOM 808 C CA . ARG A 1 104 ? 2.751 -10.665 -0.468 1.00 97.94 104 ARG A CA 1
ATOM 809 C C . ARG A 1 104 ? 2.460 -11.220 0.926 1.00 97.94 104 ARG A C 1
ATOM 811 O O . ARG A 1 104 ? 1.315 -11.149 1.362 1.00 97.94 104 ARG A O 1
ATOM 818 N N . ALA A 1 105 ? 3.467 -11.762 1.612 1.00 98.06 105 ALA A N 1
ATOM 819 C CA . ALA A 1 105 ? 3.313 -12.265 2.976 1.00 98.06 105 ALA A CA 1
ATOM 820 C C . ALA A 1 105 ? 3.046 -11.125 3.973 1.00 98.06 105 ALA A C 1
ATOM 822 O O . ALA A 1 105 ? 2.159 -11.246 4.813 1.00 98.06 105 ALA A O 1
ATOM 823 N N . TYR A 1 106 ? 3.749 -9.999 3.839 1.00 98.56 106 TYR A N 1
ATOM 824 C CA . TYR A 1 106 ? 3.529 -8.803 4.652 1.00 98.56 106 TYR A CA 1
ATOM 825 C C . TYR A 1 106 ? 2.074 -8.323 4.568 1.00 98.56 106 TYR A C 1
ATOM 827 O O . TYR A 1 106 ? 1.402 -8.212 5.591 1.00 98.56 106 TYR A O 1
ATOM 835 N N . LEU A 1 107 ? 1.542 -8.155 3.352 1.00 98.38 107 LEU A N 1
ATOM 836 C CA . LEU A 1 107 ? 0.151 -7.749 3.137 1.00 98.38 107 LEU A CA 1
ATOM 837 C C . LEU A 1 107 ? -0.866 -8.817 3.554 1.00 98.38 107 LEU A C 1
ATOM 839 O O . LEU A 1 107 ? -2.005 -8.471 3.852 1.00 98.38 107 LEU A O 1
ATOM 843 N N . TRP A 1 108 ? -0.500 -10.101 3.548 1.00 97.19 108 TRP A N 1
ATOM 844 C CA . TRP A 1 108 ? -1.360 -11.166 4.070 1.00 97.19 108 TRP A CA 1
ATOM 845 C C . TRP A 1 108 ? -1.572 -10.997 5.577 1.00 97.19 108 TRP A C 1
ATOM 847 O O . TRP A 1 108 ? -2.707 -10.889 6.034 1.00 97.19 108 TRP A O 1
ATOM 857 N N . TYR A 1 109 ? -0.484 -10.904 6.346 1.00 98.31 109 TYR A N 1
ATOM 858 C CA . TYR A 1 109 ? -0.574 -10.732 7.798 1.00 98.31 109 TYR A CA 1
ATOM 859 C C . TYR A 1 109 ? -1.147 -9.368 8.186 1.00 98.31 109 TYR A C 1
ATOM 861 O O . TYR A 1 109 ? -1.929 -9.281 9.129 1.00 98.31 109 TYR A O 1
ATOM 869 N N . PHE A 1 110 ? -0.815 -8.310 7.444 1.00 98.62 110 PHE A N 1
ATOM 870 C CA . PHE A 1 110 ? -1.409 -6.992 7.650 1.00 98.62 110 PHE A CA 1
ATOM 871 C C . PHE A 1 110 ? -2.933 -7.013 7.440 1.00 98.62 110 PHE A C 1
ATOM 873 O O . PHE A 1 110 ? -3.667 -6.422 8.231 1.00 98.62 110 PHE A O 1
ATOM 880 N N . GLU A 1 111 ? -3.433 -7.734 6.428 1.00 98.31 111 GLU A N 1
ATOM 881 C CA . GLU A 1 111 ? -4.875 -7.917 6.218 1.00 98.31 111 GLU A CA 1
ATOM 882 C C . GLU A 1 111 ? -5.539 -8.659 7.388 1.00 98.31 111 GLU A C 1
ATOM 884 O O . GLU A 1 111 ? -6.619 -8.257 7.818 1.00 98.31 111 GLU A O 1
ATOM 889 N N . ASP A 1 112 ? -4.896 -9.694 7.938 1.00 98.00 112 ASP A N 1
ATOM 890 C CA . ASP A 1 112 ? -5.403 -10.419 9.113 1.00 98.00 112 ASP A CA 1
ATOM 891 C C . ASP A 1 112 ? -5.446 -9.530 10.367 1.00 98.00 112 ASP A C 1
ATOM 893 O O . ASP A 1 112 ? -6.432 -9.538 11.104 1.00 98.00 112 ASP A O 1
ATOM 897 N N . ILE A 1 113 ? -4.436 -8.680 10.567 1.00 98.69 113 ILE A N 1
ATOM 898 C CA . ILE A 1 113 ? -4.444 -7.679 11.643 1.00 98.69 113 ILE A CA 1
ATOM 899 C C . ILE A 1 113 ? -5.579 -6.669 11.434 1.00 98.69 113 ILE A C 1
ATOM 901 O O . ILE A 1 113 ? -6.255 -6.298 12.395 1.00 98.69 113 ILE A O 1
ATOM 905 N N . CYS A 1 114 ? -5.834 -6.250 10.192 1.00 98.50 114 CYS A N 1
ATOM 906 C CA . CYS A 1 114 ? -6.951 -5.362 9.886 1.00 98.50 114 CYS A CA 1
ATOM 907 C C . CYS A 1 114 ? -8.306 -6.012 10.197 1.00 98.50 114 CYS A C 1
ATOM 909 O O . CYS A 1 114 ? -9.154 -5.329 10.769 1.00 98.50 114 CYS A O 1
ATOM 911 N N . LYS A 1 115 ? -8.503 -7.304 9.880 1.00 97.88 115 LYS A N 1
ATOM 912 C CA . LYS A 1 115 ? -9.724 -8.059 10.242 1.00 97.88 115 LYS A CA 1
ATOM 913 C C . LYS A 1 115 ? -9.964 -8.028 11.746 1.00 97.88 115 LYS A C 1
ATOM 915 O O . LYS A 1 115 ? -11.076 -7.723 12.175 1.00 97.88 115 LYS A O 1
ATOM 920 N N . GLU A 1 116 ? -8.917 -8.275 12.536 1.00 98.38 116 GLU A N 1
ATOM 921 C CA . GLU A 1 116 ? -8.990 -8.209 13.997 1.00 98.38 116 GLU A CA 1
ATOM 922 C C . GLU A 1 116 ? -9.339 -6.787 14.468 1.00 98.38 116 GLU A C 1
ATOM 924 O O . GLU A 1 116 ? -10.258 -6.591 15.263 1.00 98.38 116 GLU A O 1
ATOM 929 N N . ALA A 1 117 ? -8.647 -5.779 13.934 1.00 98.56 117 ALA A N 1
ATOM 930 C CA . ALA A 1 117 ? -8.806 -4.383 14.329 1.00 98.56 117 ALA A CA 1
ATOM 931 C C . ALA A 1 117 ? -10.196 -3.814 13.979 1.00 98.56 117 ALA A C 1
ATOM 933 O O . ALA A 1 117 ? -10.779 -3.049 14.755 1.00 98.56 117 ALA A O 1
ATOM 934 N N . CYS A 1 118 ? -10.764 -4.181 12.826 1.00 97.94 118 CYS A N 1
ATOM 935 C CA . CYS A 1 118 ? -12.116 -3.770 12.446 1.00 97.94 118 CYS A CA 1
ATOM 936 C C . CYS A 1 118 ? -13.211 -4.698 12.996 1.00 97.94 118 CYS A C 1
ATOM 938 O O . CYS A 1 118 ? -14.369 -4.278 13.073 1.00 97.94 118 CYS A O 1
ATOM 940 N N . GLY A 1 119 ? -12.865 -5.904 13.452 1.00 97.38 119 GLY A N 1
ATOM 941 C CA . GLY A 1 119 ? -13.812 -6.914 13.923 1.00 97.38 119 GLY A CA 1
ATOM 942 C C . GLY A 1 119 ? -14.640 -7.540 12.796 1.00 97.38 119 GLY A C 1
ATOM 943 O O . GLY A 1 119 ? -15.793 -7.902 13.023 1.00 97.38 119 GLY A O 1
ATOM 944 N N . ASN A 1 120 ? -14.086 -7.622 11.582 1.00 95.31 120 ASN A N 1
ATOM 945 C CA . ASN A 1 120 ? -14.741 -8.215 10.417 1.00 95.31 120 ASN A CA 1
ATOM 946 C C . ASN A 1 120 ? -13.814 -9.221 9.716 1.00 95.31 120 ASN A C 1
ATOM 948 O O . ASN A 1 120 ? -12.953 -8.843 8.927 1.00 95.31 120 ASN A O 1
ATOM 952 N N . GLU A 1 121 ? -14.057 -10.516 9.921 1.00 93.81 121 GLU A N 1
ATOM 953 C CA . GLU A 1 121 ? -13.314 -11.624 9.285 1.00 93.81 121 GLU A CA 1
ATOM 954 C C . GLU A 1 121 ? -13.404 -11.633 7.743 1.00 93.81 121 GLU A C 1
ATOM 956 O O . GLU A 1 121 ? -12.553 -12.182 7.029 1.00 93.81 121 GLU A O 1
ATOM 961 N N . ASN A 1 122 ? -14.434 -10.987 7.193 1.00 92.25 122 ASN A N 1
ATOM 962 C CA . ASN A 1 122 ? -14.623 -10.854 5.752 1.00 92.25 122 ASN A CA 1
ATOM 963 C C . ASN A 1 122 ? -13.906 -9.631 5.165 1.00 92.25 122 ASN A C 1
ATOM 965 O O . ASN A 1 122 ? -13.933 -9.458 3.946 1.00 92.25 122 ASN A O 1
ATOM 969 N N . PHE A 1 123 ? -13.245 -8.806 5.988 1.00 94.06 123 PHE A N 1
ATOM 970 C CA . PHE A 1 123 ? -12.460 -7.672 5.509 1.00 94.06 123 PHE A CA 1
ATOM 971 C C . PHE A 1 123 ? -11.370 -8.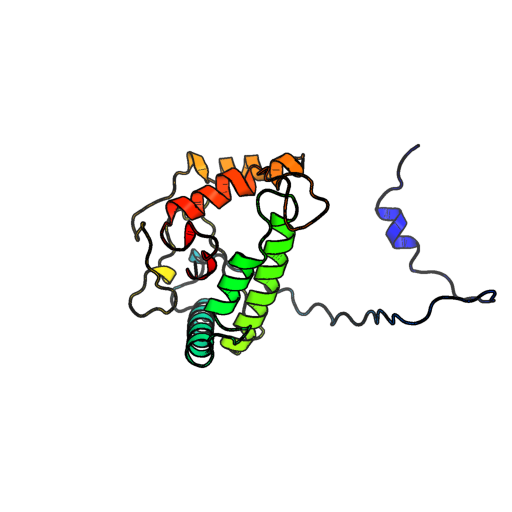129 4.534 1.00 94.06 123 PHE A C 1
ATOM 973 O O . PHE A 1 123 ? -10.691 -9.135 4.757 1.00 94.06 123 PHE A O 1
ATOM 980 N N . ARG A 1 124 ? -11.202 -7.378 3.446 1.00 94.25 124 ARG A N 1
ATOM 981 C CA . A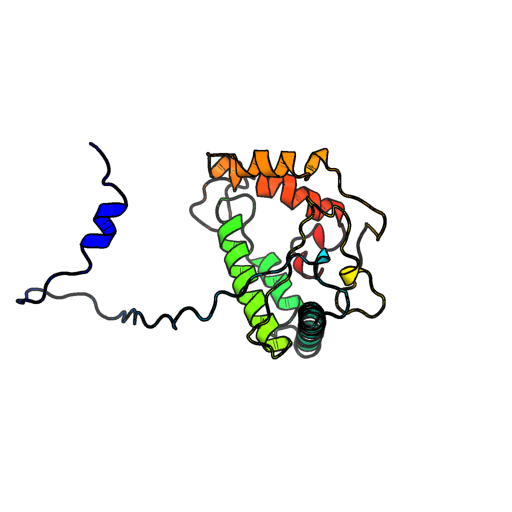RG A 1 124 ? -10.123 -7.535 2.469 1.00 94.25 124 ARG A CA 1
ATOM 982 C C . ARG A 1 124 ? -9.536 -6.164 2.193 1.00 94.25 124 ARG A C 1
ATOM 984 O O . ARG A 1 124 ? -10.297 -5.208 2.039 1.00 94.25 124 ARG A O 1
ATOM 991 N N . LEU A 1 125 ? -8.210 -6.078 2.110 1.00 95.31 125 LEU A N 1
ATOM 992 C CA . LEU A 1 125 ? -7.555 -4.812 1.793 1.00 95.31 125 LEU A CA 1
ATOM 993 C C . LEU A 1 125 ? -8.025 -4.323 0.416 1.00 95.31 125 LEU A C 1
ATOM 995 O O . LEU A 1 125 ? -8.060 -5.121 -0.530 1.00 95.31 125 LEU A O 1
ATOM 999 N N . PRO A 1 126 ? -8.393 -3.041 0.274 1.00 94.94 126 PRO A N 1
ATOM 1000 C CA . PRO A 1 126 ? -8.585 -2.467 -1.044 1.00 94.94 126 PRO A CA 1
ATOM 1001 C C . PRO A 1 126 ? -7.239 -2.388 -1.777 1.00 94.94 126 PRO A C 1
ATOM 1003 O O . PRO A 1 126 ? -6.178 -2.394 -1.156 1.00 94.94 126 PRO A O 1
ATOM 1006 N N . TYR A 1 127 ? -7.278 -2.320 -3.104 1.00 95.88 127 TYR A N 1
ATOM 1007 C CA . TYR A 1 127 ? -6.098 -2.021 -3.913 1.00 95.88 127 TYR A CA 1
ATOM 1008 C C . TYR A 1 127 ? -6.334 -0.759 -4.737 1.00 95.88 127 TYR A C 1
ATOM 1010 O O . TYR A 1 127 ? -7.451 -0.495 -5.184 1.00 95.88 127 TYR A O 1
ATOM 1018 N N . TRP A 1 128 ? -5.280 0.016 -4.959 1.00 96.00 128 TRP A N 1
ATOM 1019 C CA . TRP A 1 128 ? -5.330 1.170 -5.843 1.00 96.00 128 TRP A CA 1
ATOM 1020 C C . TRP A 1 128 ? -4.924 0.763 -7.257 1.00 96.00 128 TRP A C 1
ATOM 1022 O O . TRP A 1 128 ? -3.796 0.339 -7.498 1.00 96.00 128 TRP A O 1
ATOM 1032 N N . ASN A 1 129 ? -5.858 0.875 -8.205 1.00 95.25 129 ASN A N 1
ATOM 1033 C CA . ASN A 1 129 ? -5.562 0.645 -9.614 1.00 95.25 129 ASN A CA 1
ATOM 1034 C C . ASN A 1 129 ? -5.136 1.943 -10.314 1.00 95.25 129 ASN A C 1
ATOM 1036 O O . ASN A 1 129 ? -5.915 2.551 -11.061 1.00 95.25 129 ASN A O 1
ATOM 1040 N N . TRP A 1 130 ? -3.892 2.359 -10.080 1.00 94.56 130 TRP A N 1
ATOM 1041 C CA . TRP A 1 130 ? -3.338 3.603 -10.623 1.00 94.56 130 TRP A CA 1
ATOM 1042 C C . TRP A 1 130 ? -3.322 3.678 -12.155 1.00 94.56 130 TRP A C 1
ATOM 1044 O O . TRP A 1 130 ? -3.303 4.779 -12.698 1.00 94.56 130 TRP A O 1
ATOM 1054 N N . THR A 1 131 ? -3.387 2.548 -12.875 1.00 93.50 131 THR A N 1
ATOM 1055 C CA . THR A 1 131 ? -3.429 2.562 -14.350 1.00 93.50 131 THR A CA 1
ATOM 1056 C C . THR A 1 131 ? -4.772 3.054 -14.887 1.00 93.50 131 THR A C 1
ATOM 1058 O O . THR A 1 131 ? -4.846 3.536 -16.016 1.00 93.50 131 THR A O 1
ATOM 1061 N N . THR A 1 132 ? -5.832 2.944 -14.078 1.00 92.00 132 THR A N 1
ATOM 1062 C CA . THR A 1 132 ? -7.195 3.377 -14.424 1.00 92.00 132 THR A CA 1
ATOM 1063 C C . THR A 1 132 ? -7.569 4.701 -13.770 1.00 92.00 132 THR A C 1
ATOM 1065 O O . THR A 1 132 ? -8.225 5.529 -14.400 1.00 92.00 132 THR A O 1
ATOM 1068 N N . ASN A 1 133 ? -7.127 4.925 -12.529 1.00 92.56 133 ASN A N 1
ATOM 1069 C CA . ASN A 1 133 ? -7.271 6.200 -11.841 1.00 92.56 133 ASN A CA 1
ATOM 1070 C C . ASN A 1 133 ? -5.903 6.665 -11.305 1.00 92.56 133 ASN A C 1
ATOM 1072 O O . ASN A 1 133 ? -5.518 6.266 -10.202 1.00 92.56 133 ASN A O 1
ATOM 1076 N N . PRO A 1 134 ? -5.181 7.515 -12.061 1.00 94.81 134 PRO A N 1
ATOM 1077 C CA . PRO A 1 134 ? -3.813 7.943 -11.754 1.00 94.81 134 PRO A CA 1
ATOM 1078 C C . PRO A 1 134 ? -3.728 9.042 -10.680 1.00 94.81 134 PRO A C 1
ATOM 1080 O O . PRO A 1 134 ? -2.715 9.728 -10.582 1.00 94.81 134 PRO A O 1
ATOM 1083 N N . ARG A 1 135 ? -4.792 9.261 -9.901 1.00 96.12 135 ARG A N 1
ATOM 1084 C CA . ARG A 1 135 ? -4.833 10.228 -8.795 1.00 96.12 135 ARG A CA 1
ATOM 1085 C C . ARG A 1 135 ? -4.879 9.506 -7.458 1.00 96.12 135 ARG A C 1
ATOM 1087 O O . ARG A 1 135 ? -5.333 8.364 -7.388 1.00 96.12 135 ARG A O 1
ATOM 1094 N N . ILE A 1 136 ? -4.500 10.212 -6.394 1.00 96.75 136 ILE A N 1
ATOM 1095 C CA . ILE A 1 136 ? -4.777 9.766 -5.026 1.00 96.75 136 ILE A CA 1
ATOM 1096 C C . ILE A 1 136 ? -6.292 9.522 -4.890 1.00 96.75 136 ILE A C 1
ATOM 1098 O O . ILE A 1 136 ? -7.070 10.440 -5.172 1.00 96.75 136 ILE A O 1
ATOM 1102 N N . PRO A 1 137 ? -6.737 8.326 -4.462 1.00 94.50 137 PRO A N 1
ATOM 1103 C CA . PRO A 1 137 ? -8.156 8.062 -4.269 1.00 94.50 137 PRO A CA 1
ATOM 1104 C C . PRO A 1 137 ? -8.742 9.000 -3.208 1.00 94.50 137 PRO A C 1
ATOM 1106 O O . PRO A 1 137 ? -8.147 9.217 -2.148 1.00 94.50 137 PRO A O 1
ATOM 1109 N N . GLU A 1 138 ? -9.929 9.550 -3.472 1.00 92.56 138 GLU A N 1
ATOM 1110 C CA . GLU A 1 138 ? -10.579 10.556 -2.616 1.00 92.56 138 GLU A CA 1
ATOM 1111 C C . GLU A 1 138 ? -10.746 10.104 -1.155 1.00 92.56 138 GLU A C 1
ATOM 1113 O O . GLU A 1 138 ? -10.739 10.914 -0.228 1.00 92.56 138 GLU A O 1
ATOM 1118 N N . GLN A 1 139 ? -10.840 8.792 -0.937 1.00 91.62 139 GLN A N 1
ATOM 1119 C CA . GLN A 1 139 ? -10.966 8.128 0.356 1.00 91.62 139 GLN A CA 1
ATOM 1120 C C . GLN A 1 139 ? -9.791 8.446 1.300 1.00 91.62 139 GLN A C 1
ATOM 1122 O O . GLN A 1 139 ? -9.972 8.465 2.522 1.00 91.62 139 GLN A O 1
ATOM 1127 N N . PHE A 1 140 ? -8.613 8.741 0.742 1.00 95.56 140 PHE A N 1
ATOM 1128 C CA . PHE A 1 140 ? -7.382 9.076 1.464 1.00 95.56 140 PHE A CA 1
ATOM 1129 C C . PHE A 1 140 ? -7.161 10.587 1.640 1.00 95.56 140 PHE A C 1
ATOM 1131 O O . PHE A 1 140 ? -6.133 10.994 2.184 1.00 95.56 140 PHE A O 1
ATOM 1138 N N . LEU A 1 141 ? -8.103 11.423 1.189 1.00 94.44 141 LEU A N 1
ATOM 1139 C CA . LEU A 1 141 ? -8.012 12.892 1.222 1.00 94.44 141 LEU A CA 1
ATOM 1140 C C . LEU A 1 141 ? -9.041 13.541 2.164 1.00 94.44 141 LEU A C 1
ATOM 1142 O O . LEU A 1 141 ? -9.022 14.751 2.380 1.00 94.44 141 LEU A O 1
ATOM 1146 N N . GLN A 1 142 ? -9.950 12.748 2.734 1.00 92.62 142 GLN A N 1
ATOM 1147 C CA . GLN A 1 142 ? -11.052 13.243 3.560 1.00 92.62 142 GLN A CA 1
ATOM 1148 C C . GLN A 1 142 ? -10.561 13.763 4.917 1.00 92.62 142 GLN A C 1
ATOM 1150 O 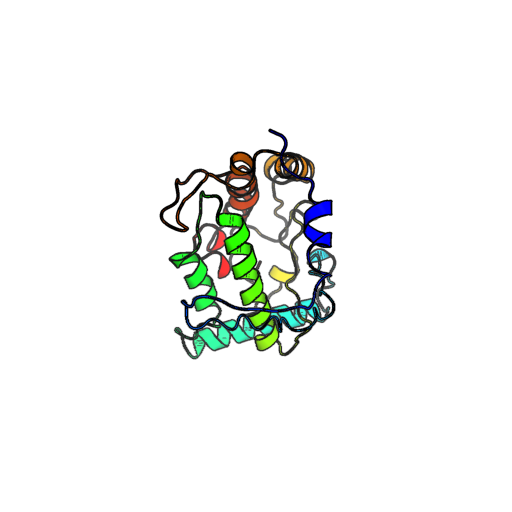O . GLN A 1 142 ? -9.946 13.032 5.695 1.00 92.62 142 GLN A O 1
ATOM 1155 N N . SER A 1 143 ? -10.900 15.016 5.235 1.00 94.00 143 SER A N 1
ATOM 1156 C CA . SER A 1 143 ? -10.620 15.607 6.547 1.00 94.00 143 SER A CA 1
ATOM 1157 C C . SER A 1 143 ? -11.259 14.790 7.675 1.00 94.00 143 SER A C 1
ATOM 1159 O O . SER A 1 143 ? -12.402 14.348 7.565 1.00 94.00 143 SER A O 1
ATOM 1161 N N . GLY A 1 144 ? -10.507 14.564 8.754 1.00 93.25 144 GLY A N 1
ATOM 1162 C CA . GLY A 1 144 ? -10.932 13.738 9.889 1.00 93.25 144 GLY A CA 1
ATOM 1163 C C . GLY A 1 144 ? -10.893 12.224 9.639 1.00 93.25 144 GLY A C 1
ATOM 1164 O O . GLY A 1 144 ? -11.121 11.457 10.573 1.00 93.25 144 GLY A O 1
ATOM 1165 N N . SER A 1 145 ? -10.577 11.767 8.420 1.00 94.88 145 SER A N 1
ATOM 1166 C CA . SER A 1 145 ? -10.389 10.342 8.135 1.00 94.88 145 SER A CA 1
ATOM 1167 C C . SER A 1 145 ? -9.072 9.837 8.734 1.00 94.88 145 SER A C 1
ATOM 1169 O O . SER A 1 145 ? -8.040 10.485 8.554 1.00 94.88 145 SER A O 1
ATOM 1171 N N . PRO A 1 146 ? -9.035 8.642 9.355 1.00 97.19 146 PRO A N 1
ATOM 1172 C CA . PRO A 1 146 ? -7.779 8.027 9.791 1.00 97.19 146 PRO A CA 1
ATOM 1173 C C . PRO A 1 146 ? -6.862 7.618 8.623 1.00 97.19 146 PRO A C 1
ATOM 1175 O O . PRO A 1 146 ? -5.699 7.289 8.869 1.00 97.19 146 PRO A O 1
ATOM 1178 N N . LEU A 1 147 ? -7.380 7.643 7.385 1.00 96.62 147 LEU A N 1
ATOM 1179 C CA . LEU A 1 147 ? -6.647 7.392 6.138 1.00 96.62 147 LEU A CA 1
ATOM 1180 C C . LEU A 1 147 ? -5.961 8.645 5.567 1.00 96.62 147 LEU A C 1
ATOM 1182 O O . LEU A 1 147 ? -5.154 8.537 4.643 1.00 96.62 147 LEU A O 1
ATOM 1186 N N . LEU A 1 148 ? -6.294 9.833 6.085 1.00 97.19 148 LEU A N 1
ATOM 1187 C CA . LEU A 1 148 ? -5.613 11.063 5.698 1.00 97.19 148 LEU A CA 1
ATOM 1188 C C . LEU A 1 148 ? -4.180 11.042 6.238 1.00 97.19 148 LEU A C 1
ATOM 1190 O O . LEU A 1 148 ? -3.961 10.770 7.421 1.00 97.19 148 LEU A O 1
ATOM 1194 N N . HIS A 1 149 ? -3.221 11.364 5.371 1.00 97.88 149 HIS A N 1
ATOM 1195 C CA . HIS A 1 149 ? -1.797 11.416 5.694 1.00 97.88 149 HIS A CA 1
ATOM 1196 C C . HIS A 1 149 ? -1.113 12.566 4.937 1.00 97.88 149 HIS A C 1
ATOM 1198 O O . HIS A 1 149 ? -1.576 12.907 3.843 1.00 97.88 149 HIS A O 1
ATOM 1204 N N . PRO A 1 150 ? -0.050 13.195 5.478 1.00 97.69 150 PRO A N 1
ATOM 1205 C CA . PRO A 1 150 ? 0.731 14.187 4.743 1.00 97.69 150 PRO A CA 1
ATOM 1206 C C . PRO A 1 150 ? 1.409 13.582 3.507 1.00 97.69 150 PRO A C 1
ATOM 1208 O O . PRO A 1 150 ? 2.116 12.584 3.614 1.00 97.69 150 PRO A O 1
ATOM 1211 N N . ARG A 1 151 ? 1.235 14.228 2.350 1.00 97.94 151 ARG A N 1
ATOM 1212 C CA . ARG A 1 151 ? 1.801 13.841 1.046 1.00 97.94 151 ARG A CA 1
ATOM 1213 C C . ARG A 1 151 ? 2.300 15.085 0.314 1.00 97.94 151 ARG A C 1
ATOM 1215 O O . ARG A 1 151 ? 1.892 16.196 0.656 1.00 97.94 151 ARG A O 1
ATOM 1222 N N . ASP A 1 152 ? 3.178 14.908 -0.668 1.00 98.31 152 ASP A N 1
ATOM 1223 C CA . ASP A 1 152 ? 3.636 16.007 -1.534 1.00 98.31 152 ASP A CA 1
ATOM 1224 C C . ASP A 1 152 ? 2.666 16.291 -2.694 1.00 98.31 152 ASP A C 1
ATOM 1226 O O . ASP A 1 152 ? 2.740 17.349 -3.314 1.00 98.31 152 ASP A O 1
ATOM 1230 N N . VAL A 1 153 ? 1.716 15.380 -2.922 1.00 97.56 153 VAL A N 1
ATOM 1231 C CA . VAL A 1 153 ? 0.653 15.462 -3.933 1.00 97.56 153 VAL A CA 1
ATOM 1232 C C . VAL A 1 153 ? -0.734 15.554 -3.296 1.00 97.56 153 VAL A C 1
ATOM 1234 O O . VAL A 1 153 ? -0.980 15.040 -2.200 1.00 97.56 153 VAL A O 1
ATOM 1237 N N . GLY A 1 154 ? -1.657 16.209 -3.996 1.00 94.19 154 GLY A N 1
ATOM 1238 C CA . GLY A 1 154 ? -3.043 16.421 -3.596 1.00 94.19 154 GLY A CA 1
ATOM 1239 C C . GLY A 1 154 ? -4.069 15.835 -4.571 1.00 94.19 154 GLY A C 1
ATOM 1240 O O . GLY A 1 154 ? -3.767 15.032 -5.447 1.00 94.19 154 GLY A O 1
ATOM 1241 N N . ALA A 1 155 ? -5.327 16.259 -4.413 1.00 92.25 155 ALA A N 1
ATOM 1242 C CA . ALA A 1 155 ? -6.483 15.693 -5.121 1.00 92.25 155 ALA A CA 1
ATOM 1243 C C . ALA A 1 155 ? -6.441 15.821 -6.653 1.00 92.25 155 ALA A C 1
ATOM 1245 O O . ALA A 1 155 ? -7.089 15.045 -7.351 1.00 92.25 155 ALA A O 1
ATOM 1246 N N . ASN A 1 156 ? -5.729 16.826 -7.168 1.00 95.12 156 ASN A N 1
ATOM 1247 C CA . ASN A 1 156 ? -5.718 17.167 -8.591 1.00 95.12 156 ASN A CA 1
ATOM 1248 C C . ASN A 1 156 ? -4.448 16.701 -9.310 1.00 95.12 156 ASN A C 1
ATOM 1250 O O . ASN A 1 156 ? -4.390 16.790 -10.535 1.00 95.12 156 ASN A O 1
ATOM 1254 N N . ASP A 1 157 ? -3.456 16.208 -8.570 1.00 97.44 157 ASP A N 1
ATOM 1255 C CA . ASP A 1 157 ? -2.207 15.730 -9.145 1.00 97.44 157 ASP A CA 1
ATOM 1256 C C . ASP A 1 157 ? -2.408 14.332 -9.728 1.00 97.44 157 ASP A C 1
ATOM 1258 O O . ASP A 1 157 ? -3.039 13.465 -9.118 1.00 97.44 157 ASP A O 1
ATOM 1262 N N . THR A 1 158 ? -1.854 14.109 -10.916 1.00 97.31 158 THR A N 1
ATOM 1263 C CA . THR A 1 158 ? -1.881 12.821 -11.614 1.00 97.31 158 THR A CA 1
ATOM 1264 C C . THR A 1 158 ? -0.471 12.279 -11.781 1.00 97.31 158 THR A C 1
ATOM 1266 O O . THR A 1 158 ? 0.458 13.044 -12.049 1.00 97.31 158 THR A O 1
ATOM 1269 N N . THR A 1 159 ? -0.313 10.963 -11.691 1.00 96.81 159 THR A N 1
ATOM 1270 C CA . THR A 1 159 ? 0.917 10.279 -12.103 1.00 96.81 159 THR A CA 1
ATOM 1271 C C . THR A 1 159 ? 1.166 10.440 -13.607 1.00 96.81 159 THR A C 1
ATOM 1273 O O . THR A 1 159 ? 0.245 10.696 -14.388 1.00 96.81 159 THR A O 1
ATOM 1276 N N . ASP A 1 160 ? 2.421 10.275 -14.027 1.00 96.06 160 ASP A N 1
ATOM 1277 C CA . ASP A 1 160 ? 2.791 10.242 -15.441 1.00 96.06 160 ASP A CA 1
ATOM 1278 C C . ASP A 1 160 ? 2.406 8.884 -16.064 1.00 96.06 160 ASP A C 1
ATOM 1280 O O . ASP A 1 160 ? 2.978 7.849 -15.694 1.00 96.06 160 ASP A O 1
ATOM 1284 N N . PRO A 1 161 ? 1.471 8.841 -17.033 1.00 94.19 161 PRO A N 1
ATOM 1285 C CA . PRO A 1 161 ? 1.109 7.598 -17.706 1.00 94.19 161 PRO A CA 1
ATOM 1286 C C . PRO A 1 161 ? 2.272 6.992 -18.507 1.00 94.19 161 PRO A C 1
ATOM 1288 O O . PRO A 1 161 ? 2.275 5.782 -18.724 1.00 94.19 161 PRO A O 1
ATOM 1291 N N . GLY A 1 162 ? 3.270 7.784 -18.911 1.00 95.38 162 GLY A N 1
ATOM 1292 C CA . GLY A 1 162 ? 4.496 7.281 -19.534 1.00 95.38 162 GLY A CA 1
ATOM 1293 C C . GLY A 1 162 ? 5.415 6.538 -18.562 1.00 95.38 162 GLY A C 1
ATOM 1294 O O . GLY A 1 162 ? 6.278 5.781 -18.999 1.00 95.38 162 GLY A O 1
ATOM 1295 N N . ALA A 1 163 ? 5.218 6.712 -17.252 1.00 94.12 163 ALA A N 1
ATOM 1296 C CA . ALA A 1 163 ? 5.979 6.017 -16.222 1.00 94.12 163 ALA A CA 1
ATOM 1297 C C . ALA A 1 163 ? 5.244 4.794 -15.657 1.00 94.12 163 ALA A C 1
ATOM 1299 O O . ALA A 1 163 ? 5.892 3.789 -15.370 1.00 94.12 163 ALA A O 1
ATOM 1300 N N . ILE A 1 164 ? 3.918 4.881 -15.468 1.00 95.12 164 ILE A N 1
ATOM 1301 C CA . ILE A 1 164 ? 3.131 3.846 -14.761 1.00 95.12 164 ILE A CA 1
ATOM 1302 C C . ILE A 1 164 ? 1.769 3.520 -15.395 1.00 95.12 164 ILE A C 1
ATOM 1304 O O . ILE A 1 164 ? 0.951 2.825 -14.791 1.00 95.12 164 ILE A O 1
ATOM 1308 N N . GLY A 1 165 ? 1.488 4.023 -16.599 1.00 96.06 165 GLY A N 1
ATOM 1309 C CA . GLY A 1 165 ? 0.220 3.783 -17.293 1.00 96.06 165 GLY A CA 1
ATOM 1310 C C . GLY A 1 165 ? 0.014 2.320 -17.701 1.00 96.06 165 GLY A C 1
ATOM 1311 O O . GLY A 1 165 ? 0.920 1.494 -17.612 1.00 96.06 165 GLY A O 1
ATOM 1312 N N . GLN A 1 166 ? -1.191 1.991 -18.187 1.00 96.88 166 GLN A N 1
ATOM 1313 C CA . GLN A 1 166 ? -1.565 0.607 -18.516 1.00 96.88 166 GLN A CA 1
ATOM 1314 C C . GLN A 1 166 ? -0.594 -0.057 -19.499 1.00 96.88 166 GLN A C 1
ATOM 1316 O O . GLN A 1 166 ? -0.170 -1.177 -19.248 1.00 96.88 166 GLN A O 1
ATOM 1321 N N . GLN A 1 167 ? -0.189 0.647 -20.562 1.00 97.25 167 GLN A N 1
ATOM 1322 C CA . GLN A 1 167 ? 0.770 0.113 -21.532 1.00 97.25 167 GLN A CA 1
ATOM 1323 C C . GLN A 1 167 ? 2.103 -0.262 -20.867 1.00 97.25 167 GLN A C 1
ATOM 1325 O O . GLN A 1 167 ? 2.613 -1.353 -21.095 1.00 97.25 167 GLN A O 1
ATOM 1330 N N . VAL A 1 168 ? 2.639 0.610 -20.008 1.00 97.50 168 VAL A N 1
ATOM 1331 C CA . VAL A 1 168 ? 3.888 0.343 -19.280 1.00 97.50 168 VAL A CA 1
ATOM 1332 C C . VAL A 1 168 ? 3.722 -0.869 -18.365 1.00 97.50 168 VAL A C 1
ATOM 1334 O O . VAL A 1 168 ? 4.582 -1.743 -18.320 1.00 97.50 168 VAL A O 1
ATOM 1337 N N . MET A 1 169 ? 2.591 -0.968 -17.663 1.00 97.62 169 MET A N 1
ATOM 1338 C CA . MET A 1 169 ? 2.316 -2.121 -16.808 1.00 97.62 169 MET A CA 1
ATOM 1339 C C . MET A 1 169 ? 2.148 -3.422 -17.598 1.00 97.62 169 MET A C 1
ATOM 1341 O O . MET A 1 169 ? 2.593 -4.460 -17.111 1.00 97.62 169 MET A O 1
ATOM 1345 N N . ASP A 1 170 ? 1.557 -3.385 -18.794 1.00 97.94 170 ASP A N 1
ATOM 1346 C CA . ASP A 1 170 ? 1.445 -4.545 -19.686 1.00 97.94 170 ASP A CA 1
ATOM 1347 C C . ASP A 1 170 ? 2.828 -4.993 -20.182 1.00 97.94 170 ASP A C 1
ATOM 1349 O O . ASP A 1 170 ? 3.130 -6.187 -20.185 1.00 97.94 170 ASP A O 1
ATOM 1353 N N . GLU A 1 171 ? 3.697 -4.041 -20.536 1.00 97.94 171 GLU A N 1
ATOM 1354 C CA . GLU A 1 171 ? 5.086 -4.304 -20.925 1.00 97.94 171 GLU A CA 1
ATOM 1355 C C . GLU A 1 171 ? 5.872 -4.945 -19.775 1.00 97.94 171 GLU A C 1
ATOM 1357 O O . GLU A 1 171 ? 6.495 -5.988 -19.972 1.00 97.94 171 GLU A O 1
ATOM 1362 N N . ILE A 1 172 ? 5.785 -4.386 -18.560 1.00 97.75 172 ILE A N 1
ATOM 1363 C CA . ILE A 1 172 ? 6.440 -4.936 -17.364 1.00 97.75 172 ILE A CA 1
ATOM 1364 C C . ILE A 1 172 ? 5.919 -6.346 -17.058 1.00 97.75 172 ILE A C 1
ATOM 1366 O O . ILE A 1 172 ? 6.708 -7.260 -16.829 1.00 97.75 172 ILE A O 1
ATOM 1370 N N . GLN A 1 173 ? 4.600 -6.553 -17.058 1.00 96.56 173 GLN A N 1
ATOM 1371 C CA . GLN A 1 173 ? 3.994 -7.860 -16.768 1.00 96.56 173 GLN A CA 1
ATOM 1372 C C . GLN A 1 173 ? 4.278 -8.905 -17.854 1.00 96.56 173 GLN A C 1
ATOM 1374 O O . GLN A 1 173 ? 4.249 -10.104 -17.574 1.00 96.56 173 GLN A O 1
ATOM 1379 N N . GLY A 1 174 ? 4.561 -8.462 -19.080 1.00 97.56 174 GLY A N 1
ATOM 1380 C CA . GLY A 1 174 ? 4.950 -9.314 -20.197 1.00 97.56 174 GLY A CA 1
ATOM 1381 C C . GLY A 1 174 ? 6.402 -9.797 -20.153 1.00 97.56 174 GLY A C 1
ATOM 1382 O O . GLY A 1 174 ? 6.769 -10.638 -20.975 1.00 97.56 174 GLY A O 1
ATOM 1383 N N . ILE A 1 175 ? 7.234 -9.301 -19.228 1.00 97.94 175 ILE A N 1
ATOM 1384 C CA . ILE A 1 175 ? 8.647 -9.688 -19.121 1.00 97.94 175 ILE A CA 1
ATOM 1385 C C . ILE A 1 175 ? 8.755 -11.174 -18.719 1.00 97.94 175 ILE A C 1
ATOM 1387 O O . ILE A 1 175 ? 8.323 -11.550 -17.628 1.00 97.94 175 ILE A O 1
ATOM 1391 N N . PRO A 1 176 ? 9.368 -12.039 -19.554 1.00 97.31 176 PRO A N 1
ATOM 1392 C CA . PRO A 1 176 ? 9.456 -13.471 -19.265 1.00 97.31 176 PRO A CA 1
ATOM 1393 C C . PRO A 1 176 ? 10.587 -13.822 -18.289 1.00 97.31 176 PRO A C 1
ATOM 1395 O O . PRO A 1 176 ? 10.521 -14.844 -17.606 1.00 97.31 176 PRO A O 1
ATOM 1398 N N . ASP A 1 177 ? 11.639 -13.003 -18.244 1.00 97.12 177 ASP A N 1
ATOM 1399 C CA . ASP A 1 177 ? 12.767 -13.197 -17.342 1.00 97.12 177 ASP A CA 1
ATOM 1400 C C . ASP A 1 177 ? 12.431 -12.667 -15.945 1.00 97.12 177 ASP A C 1
ATOM 1402 O O . ASP A 1 177 ? 12.192 -11.474 -15.752 1.00 97.12 177 ASP A O 1
ATOM 1406 N N . PHE A 1 178 ? 12.421 -13.558 -14.954 1.00 95.31 178 PHE A N 1
ATOM 1407 C CA . PHE A 1 178 ? 11.997 -13.197 -13.604 1.00 95.31 178 PHE A CA 1
ATOM 1408 C C . PHE A 1 178 ? 12.925 -12.173 -12.948 1.00 95.31 178 PHE A C 1
ATOM 1410 O O . PHE A 1 178 ? 12.446 -11.331 -12.198 1.00 95.31 178 PHE A O 1
ATOM 1417 N N . GLU A 1 179 ? 14.227 -12.212 -13.229 1.00 96.19 179 GLU A N 1
ATOM 1418 C CA . GLU A 1 179 ? 15.186 -11.287 -12.616 1.00 96.19 179 GLU A CA 1
ATOM 1419 C C . GLU A 1 179 ? 15.002 -9.862 -13.172 1.00 96.19 179 GLU A C 1
ATOM 1421 O O . GLU A 1 179 ? 15.008 -8.891 -12.415 1.00 96.19 179 GLU A O 1
ATOM 1426 N N . THR A 1 180 ? 14.712 -9.743 -14.471 1.00 97.00 180 THR A N 1
ATOM 1427 C CA . THR A 1 180 ? 14.350 -8.480 -15.132 1.00 97.00 180 THR A CA 1
ATOM 1428 C C . THR A 1 180 ? 12.978 -7.966 -14.688 1.00 97.00 180 THR A C 1
ATOM 1430 O O . THR A 1 180 ? 12.795 -6.760 -14.547 1.00 97.00 180 THR A O 1
ATOM 1433 N N . PHE A 1 181 ? 12.005 -8.848 -14.448 1.00 97.69 181 PHE A N 1
ATOM 1434 C CA . PHE A 1 181 ? 10.671 -8.467 -13.972 1.00 97.69 181 PHE A CA 1
ATOM 1435 C C . PHE A 1 181 ? 10.678 -8.047 -12.493 1.00 97.69 181 PHE A C 1
ATOM 1437 O O . PHE A 1 181 ? 10.231 -6.950 -12.155 1.00 97.69 181 PHE A O 1
ATOM 1444 N N . ALA A 1 182 ? 11.179 -8.921 -11.617 1.00 93.69 182 ALA A N 1
ATOM 1445 C CA . ALA A 1 182 ? 10.939 -8.899 -10.175 1.00 93.69 182 ALA A CA 1
ATOM 1446 C C . ALA A 1 182 ? 12.147 -8.538 -9.306 1.00 93.69 182 ALA A C 1
ATOM 1448 O O . ALA A 1 182 ? 11.927 -8.410 -8.105 1.00 93.69 182 ALA A O 1
ATOM 1449 N N . SER A 1 183 ? 13.353 -8.400 -9.882 1.00 97.25 183 SER A N 1
ATOM 1450 C CA . SER A 1 183 ? 14.652 -8.134 -9.226 1.00 97.25 183 SER A CA 1
ATOM 1451 C C . SER A 1 183 ? 15.596 -9.338 -9.137 1.00 97.25 183 SER A C 1
ATOM 1453 O O . SER A 1 183 ? 15.195 -10.496 -9.245 1.00 97.25 183 SER A O 1
ATOM 1455 N N . GLY A 1 184 ? 16.891 -9.047 -8.978 1.00 96.25 184 GLY A N 1
ATOM 1456 C CA . GLY A 1 184 ? 17.982 -10.007 -9.157 1.00 96.25 184 GLY A CA 1
ATOM 1457 C C . GLY A 1 184 ? 18.015 -11.156 -8.148 1.00 96.25 184 GLY A C 1
ATOM 1458 O O . GLY A 1 184 ? 17.540 -11.051 -7.012 1.00 96.25 184 GLY A O 1
ATOM 1459 N N . ARG A 1 185 ? 18.626 -12.269 -8.557 1.00 95.56 185 ARG A N 1
ATOM 1460 C CA . ARG A 1 185 ? 18.785 -13.479 -7.740 1.00 95.56 185 ARG A CA 1
ATOM 1461 C C . ARG A 1 185 ? 19.512 -13.238 -6.416 1.00 95.56 185 ARG A C 1
ATOM 1463 O O . ARG A 1 185 ? 20.585 -12.647 -6.393 1.00 95.56 185 ARG A O 1
ATOM 1470 N N . SER A 1 186 ? 18.990 -13.806 -5.327 1.00 94.81 186 SER A N 1
ATOM 1471 C CA . SER A 1 186 ? 19.623 -13.753 -4.003 1.00 94.81 186 SER A CA 1
ATOM 1472 C C . SER A 1 186 ? 19.518 -15.064 -3.223 1.00 94.81 186 SER A C 1
ATOM 1474 O O . SER A 1 186 ? 18.489 -15.732 -3.230 1.00 94.81 186 SER A O 1
ATOM 1476 N N . THR A 1 187 ? 20.556 -15.435 -2.483 1.00 94.31 187 THR A N 1
ATOM 1477 C CA . THR A 1 187 ? 20.513 -16.598 -1.576 1.00 94.31 187 THR A CA 1
ATOM 1478 C C . THR A 1 187 ? 19.962 -16.262 -0.191 1.00 94.31 187 THR A C 1
ATOM 1480 O O . THR A 1 187 ? 19.668 -17.167 0.584 1.00 94.31 187 THR A O 1
ATOM 1483 N N . GLU A 1 188 ? 19.792 -14.978 0.117 1.00 92.81 188 GLU A N 1
ATOM 1484 C CA . GLU A 1 188 ? 19.280 -14.477 1.392 1.00 92.81 188 GLU A CA 1
ATOM 1485 C C . GLU A 1 188 ? 18.347 -13.276 1.180 1.00 92.81 188 GLU A C 1
ATOM 1487 O O . GLU A 1 188 ? 18.399 -12.606 0.148 1.00 92.81 188 GLU A O 1
ATOM 1492 N N . GLN A 1 189 ? 17.455 -12.997 2.135 1.00 91.94 189 GLN A N 1
ATOM 1493 C CA . GLN A 1 189 ? 16.554 -11.842 2.017 1.00 91.94 189 GLN A CA 1
ATOM 1494 C C . GLN A 1 189 ? 17.330 -10.524 2.151 1.00 91.94 189 GLN A C 1
ATOM 1496 O O . GLN A 1 189 ? 17.052 -9.559 1.439 1.00 91.94 189 GLN A O 1
ATOM 1501 N N . ARG A 1 190 ? 18.314 -10.486 3.062 1.00 90.44 190 ARG A N 1
ATOM 1502 C CA . ARG A 1 190 ? 19.176 -9.331 3.329 1.00 90.44 190 ARG A CA 1
ATOM 1503 C C . ARG A 1 190 ? 20.568 -9.803 3.791 1.00 90.44 190 ARG A C 1
ATOM 1505 O O . ARG A 1 190 ? 20.600 -10.664 4.666 1.00 90.44 190 ARG A O 1
ATOM 1512 N N . PRO A 1 191 ? 21.667 -9.181 3.323 1.00 86.00 191 PRO A N 1
ATOM 1513 C CA . PRO A 1 191 ? 21.724 -8.228 2.210 1.00 86.00 191 PRO A CA 1
ATOM 1514 C C . PRO A 1 191 ? 21.394 -8.901 0.864 1.00 86.00 191 PRO A C 1
ATOM 1516 O O . PRO A 1 191 ? 21.659 -10.076 0.663 1.00 86.00 191 PRO A O 1
ATOM 1519 N N . GLY A 1 192 ? 20.778 -8.162 -0.059 1.00 83.81 192 GLY A N 1
ATOM 1520 C CA . GLY A 1 192 ? 20.542 -8.636 -1.427 1.00 83.81 192 GLY A CA 1
ATOM 1521 C C . GLY A 1 192 ? 21.586 -8.091 -2.409 1.00 83.81 192 GLY A C 1
ATOM 1522 O O . GLY A 1 192 ? 22.334 -7.178 -2.055 1.00 83.81 192 GLY A O 1
ATOM 1523 N N . PRO A 1 193 ? 21.607 -8.573 -3.664 1.00 90.06 193 PRO A N 1
ATOM 1524 C CA . PRO A 1 193 ? 22.462 -8.049 -4.736 1.00 90.06 193 PRO A CA 1
ATOM 1525 C C . PRO A 1 193 ? 22.211 -6.573 -5.092 1.00 90.06 193 PRO A C 1
ATOM 1527 O O . PRO A 1 193 ? 23.031 -5.979 -5.786 1.00 90.06 193 PRO A O 1
ATOM 1530 N N . ASN A 1 194 ? 21.100 -5.984 -4.634 1.00 93.88 194 ASN A N 1
ATOM 1531 C CA . ASN A 1 194 ? 20.685 -4.612 -4.935 1.00 93.88 194 ASN A CA 1
ATOM 1532 C C . ASN A 1 194 ? 20.517 -4.346 -6.446 1.00 93.88 194 ASN A C 1
ATOM 1534 O O . ASN A 1 194 ? 20.958 -3.329 -6.978 1.00 93.88 194 ASN A O 1
ATOM 1538 N N . ILE A 1 195 ? 19.885 -5.295 -7.139 1.00 96.12 195 ILE A N 1
ATOM 1539 C CA . ILE A 1 195 ? 19.563 -5.253 -8.567 1.00 96.12 195 ILE A CA 1
ATOM 1540 C C . ILE A 1 195 ? 18.044 -5.205 -8.697 1.00 96.12 195 ILE A C 1
ATOM 1542 O O . ILE A 1 195 ? 17.382 -6.218 -8.481 1.00 96.12 195 ILE A O 1
ATOM 1546 N N . ASN A 1 196 ? 17.497 -4.045 -9.060 1.00 96.12 196 ASN A N 1
ATOM 1547 C CA . ASN A 1 196 ? 16.059 -3.880 -9.260 1.00 96.12 196 ASN A CA 1
ATOM 1548 C C . ASN A 1 196 ? 15.618 -4.415 -10.628 1.00 96.12 196 ASN A C 1
ATOM 1550 O O . ASN A 1 196 ? 16.218 -4.084 -11.651 1.00 96.12 196 ASN A O 1
ATOM 1554 N N . GLY A 1 197 ? 14.533 -5.184 -10.642 1.00 97.12 197 GLY A N 1
ATOM 1555 C CA . GLY A 1 197 ? 13.747 -5.463 -11.838 1.00 97.12 197 GLY A CA 1
ATOM 1556 C C . GLY A 1 197 ? 12.848 -4.276 -12.177 1.00 97.12 197 GLY A C 1
ATOM 1557 O O . GLY A 1 197 ? 12.734 -3.327 -11.401 1.00 97.12 197 GLY A O 1
ATOM 1558 N N . GLN A 1 198 ? 12.183 -4.320 -13.328 1.00 97.44 198 GLN A N 1
ATOM 1559 C CA . GLN A 1 198 ? 11.353 -3.216 -13.816 1.00 97.44 198 GLN A CA 1
ATOM 1560 C C . GLN A 1 198 ? 10.154 -2.940 -12.902 1.00 97.44 198 GLN A C 1
ATOM 1562 O O . GLN A 1 198 ? 9.812 -1.783 -12.671 1.00 97.44 198 GLN A O 1
ATOM 1567 N N . LEU A 1 199 ? 9.541 -3.969 -12.306 1.00 97.44 199 LEU A N 1
ATOM 1568 C CA . LEU A 1 199 ? 8.397 -3.750 -11.421 1.00 97.44 199 LEU A CA 1
ATOM 1569 C C . LEU A 1 199 ? 8.781 -2.949 -10.167 1.00 97.44 199 LEU A C 1
ATOM 1571 O O . LEU A 1 199 ? 8.103 -1.975 -9.848 1.00 97.44 199 LEU A O 1
ATOM 1575 N N . GLU A 1 200 ? 9.860 -3.344 -9.481 1.00 97.44 200 GLU A N 1
ATOM 1576 C CA . GLU A 1 200 ? 10.373 -2.653 -8.288 1.00 97.44 200 GLU A CA 1
ATOM 1577 C C . GLU A 1 200 ? 11.004 -1.304 -8.669 1.00 97.44 200 GLU A C 1
ATOM 1579 O O . GLU A 1 200 ? 10.639 -0.258 -8.139 1.00 97.44 200 GLU A O 1
ATOM 1584 N N . GLY A 1 201 ? 11.931 -1.327 -9.628 1.00 96.69 201 GLY A N 1
ATOM 1585 C CA . GLY A 1 201 ? 12.797 -0.207 -9.985 1.00 96.69 201 GLY A CA 1
ATOM 1586 C C . GLY A 1 201 ? 12.118 0.930 -10.742 1.00 96.69 201 GLY A C 1
ATOM 1587 O O . GLY A 1 201 ? 12.570 2.068 -10.619 1.00 96.69 201 GLY A O 1
ATOM 1588 N N . GLN A 1 202 ? 11.057 0.639 -11.500 1.00 95.19 202 GLN A N 1
ATOM 1589 C CA . GLN A 1 202 ? 10.318 1.625 -12.289 1.00 95.19 202 GLN A CA 1
ATOM 1590 C C . GLN A 1 202 ? 8.960 1.914 -11.649 1.00 95.19 202 GLN A C 1
ATOM 1592 O O . GLN A 1 202 ? 8.808 2.943 -10.996 1.00 95.19 202 GLN A O 1
ATOM 1597 N N . ALA A 1 203 ? 7.979 1.021 -11.807 1.00 95.81 203 ALA A N 1
ATOM 1598 C CA . ALA A 1 203 ? 6.589 1.342 -11.489 1.00 95.81 203 ALA A CA 1
ATOM 1599 C C . ALA A 1 203 ? 6.344 1.554 -9.988 1.00 95.81 203 ALA A C 1
ATOM 1601 O O . ALA A 1 203 ? 5.767 2.564 -9.586 1.00 95.81 203 ALA A O 1
ATOM 1602 N N . HIS A 1 204 ? 6.825 0.631 -9.154 1.00 97.31 204 HIS A N 1
ATOM 1603 C CA . HIS A 1 204 ? 6.732 0.734 -7.699 1.00 97.31 204 HIS A CA 1
ATOM 1604 C C . HIS A 1 204 ? 7.468 1.972 -7.169 1.00 97.31 204 HIS A C 1
ATOM 1606 O O . HIS A 1 204 ? 6.864 2.814 -6.501 1.00 97.31 204 HIS A O 1
ATOM 1612 N N . ASN A 1 205 ? 8.755 2.122 -7.503 1.00 97.50 205 ASN A N 1
ATOM 1613 C CA . ASN A 1 205 ? 9.558 3.246 -7.019 1.00 97.50 205 ASN A CA 1
ATOM 1614 C C . ASN A 1 205 ? 9.016 4.599 -7.491 1.00 97.50 205 ASN A C 1
ATOM 1616 O O . ASN A 1 205 ? 9.050 5.562 -6.727 1.00 97.50 205 ASN A O 1
ATOM 1620 N N . TYR A 1 206 ? 8.482 4.676 -8.713 1.00 98.12 206 TYR A N 1
ATOM 1621 C CA . TYR A 1 206 ? 7.852 5.892 -9.217 1.00 98.12 206 TYR A CA 1
ATOM 1622 C C . TYR A 1 206 ? 6.699 6.340 -8.315 1.00 98.12 206 TYR A C 1
ATOM 1624 O O . TYR A 1 206 ? 6.656 7.505 -7.931 1.00 98.12 206 TYR A O 1
ATOM 1632 N N . ILE A 1 207 ? 5.794 5.430 -7.932 1.00 98.06 207 ILE A N 1
ATOM 1633 C CA . ILE A 1 207 ? 4.654 5.765 -7.065 1.00 98.06 207 ILE A CA 1
ATOM 1634 C C . ILE A 1 207 ? 5.126 6.241 -5.688 1.00 98.06 207 ILE A C 1
ATOM 1636 O O . ILE A 1 207 ? 4.635 7.257 -5.196 1.00 98.06 207 ILE A O 1
ATOM 1640 N N . HIS A 1 208 ? 6.114 5.564 -5.096 1.00 98.50 208 HIS A N 1
ATOM 1641 C CA . HIS A 1 208 ? 6.711 5.981 -3.823 1.00 98.50 208 HIS A CA 1
ATOM 1642 C C . HIS A 1 208 ? 7.262 7.412 -3.879 1.00 98.50 208 HIS A C 1
ATOM 1644 O O . HIS A 1 208 ? 6.959 8.235 -3.013 1.00 98.50 208 HIS A O 1
ATOM 1650 N N . VAL A 1 209 ? 8.034 7.721 -4.926 1.00 98.38 209 VAL A N 1
ATOM 1651 C CA . VAL A 1 209 ? 8.623 9.050 -5.148 1.00 98.38 209 VAL A CA 1
ATOM 1652 C C . VAL A 1 209 ? 7.564 10.104 -5.439 1.00 98.38 209 VAL A C 1
ATOM 1654 O O . VAL A 1 209 ? 7.647 11.206 -4.904 1.00 98.38 209 VAL A O 1
ATOM 1657 N N . TRP A 1 210 ? 6.570 9.770 -6.257 1.00 98.38 210 TRP A N 1
ATOM 1658 C CA . TRP A 1 210 ? 5.499 10.684 -6.630 1.00 98.38 210 TRP A CA 1
ATOM 1659 C C . TRP A 1 210 ? 4.636 11.082 -5.426 1.00 98.38 210 TRP A C 1
ATOM 1661 O O . TRP A 1 210 ? 4.299 12.254 -5.300 1.00 98.38 210 TRP A O 1
ATOM 1671 N N . ILE A 1 211 ? 4.327 10.154 -4.509 1.00 98.50 211 ILE A N 1
ATOM 1672 C CA . ILE A 1 211 ? 3.559 10.484 -3.295 1.00 98.50 211 ILE A CA 1
ATOM 1673 C C . ILE A 1 211 ? 4.366 11.359 -2.324 1.00 98.50 211 ILE A C 1
ATOM 1675 O O . ILE A 1 211 ? 3.819 12.302 -1.739 1.00 98.50 211 ILE A O 1
ATOM 1679 N N . GLY A 1 212 ? 5.655 11.059 -2.145 1.00 98.50 212 GLY A N 1
ATOM 1680 C CA . GLY A 1 212 ? 6.529 11.832 -1.265 1.00 98.50 212 GLY A CA 1
ATOM 1681 C C . GLY A 1 212 ? 6.397 11.493 0.227 1.00 98.50 212 GLY A C 1
ATOM 1682 O O . GLY A 1 212 ? 5.748 10.527 0.625 1.00 98.50 212 GLY A O 1
ATOM 1683 N N . ARG A 1 213 ? 7.012 12.309 1.092 1.00 97.94 213 ARG A N 1
ATOM 1684 C CA . ARG A 1 213 ? 6.954 12.163 2.570 1.00 97.94 213 ARG A CA 1
ATOM 1685 C C . ARG A 1 213 ? 7.366 10.773 3.078 1.00 97.94 213 ARG A C 1
ATOM 1687 O O . ARG A 1 213 ? 8.461 10.316 2.772 1.00 97.94 213 ARG A O 1
ATOM 1694 N N . ASP A 1 214 ? 6.545 10.109 3.890 1.00 98.38 214 ASP A N 1
ATOM 1695 C CA . ASP A 1 214 ? 6.886 8.783 4.412 1.00 98.38 214 ASP A CA 1
ATOM 1696 C C . ASP A 1 214 ? 7.024 7.757 3.282 1.00 98.38 214 ASP A C 1
ATOM 1698 O O . ASP A 1 214 ? 7.864 6.862 3.393 1.00 98.38 214 ASP A O 1
ATOM 1702 N N . MET A 1 215 ? 6.297 7.932 2.166 1.00 98.50 215 MET A N 1
ATOM 1703 C CA . MET A 1 215 ? 6.348 7.024 1.019 1.00 98.50 215 MET A CA 1
ATOM 1704 C C . MET A 1 215 ? 7.722 6.963 0.347 1.00 98.50 215 MET A C 1
ATOM 1706 O O . MET A 1 215 ? 8.015 5.943 -0.260 1.00 98.50 215 MET A O 1
ATOM 1710 N N . ILE A 1 216 ? 8.611 7.951 0.506 1.00 97.94 216 ILE A N 1
ATOM 1711 C CA . ILE A 1 216 ? 9.991 7.860 -0.027 1.00 97.94 216 ILE A CA 1
ATOM 1712 C C . ILE A 1 216 ? 10.972 7.159 0.913 1.00 97.94 216 ILE A C 1
ATOM 1714 O O . ILE A 1 216 ? 12.160 7.039 0.614 1.00 97.94 216 ILE A O 1
ATOM 1718 N N . THR A 1 217 ? 10.500 6.727 2.077 1.00 97.81 217 THR A N 1
ATOM 1719 C CA . THR A 1 217 ? 11.322 6.087 3.098 1.00 97.81 217 THR A CA 1
ATOM 1720 C C . THR A 1 217 ? 10.931 4.623 3.251 1.00 97.81 217 THR A C 1
ATOM 1722 O O . THR A 1 217 ? 9.847 4.197 2.864 1.00 97.81 217 THR A O 1
ATOM 1725 N N . LEU A 1 218 ? 11.769 3.845 3.934 1.00 96.69 218 LEU A N 1
ATOM 1726 C CA . LEU A 1 218 ? 11.393 2.492 4.349 1.00 96.69 218 LEU A CA 1
ATOM 1727 C C . LEU A 1 218 ? 10.334 2.472 5.472 1.00 96.69 218 LEU A C 1
ATOM 1729 O O . LEU A 1 218 ? 9.930 1.397 5.908 1.00 96.69 218 LEU A O 1
ATOM 1733 N N . MET A 1 219 ? 9.876 3.634 5.940 1.00 98.12 219 MET A N 1
ATOM 1734 C CA . MET A 1 219 ? 8.701 3.784 6.801 1.00 98.12 219 MET A CA 1
ATOM 1735 C C . MET A 1 219 ? 7.432 4.104 5.995 1.00 98.12 219 MET A C 1
ATOM 1737 O O . MET A 1 219 ? 6.429 4.485 6.593 1.00 98.12 219 MET A O 1
ATOM 1741 N N . SER A 1 220 ? 7.445 3.907 4.671 1.00 98.44 220 SER A N 1
ATOM 1742 C CA . SER A 1 220 ? 6.299 4.108 3.775 1.00 98.44 220 SER A CA 1
ATOM 1743 C C . SER A 1 220 ? 4.961 3.547 4.272 1.00 98.44 220 SER A C 1
ATOM 1745 O O . SER A 1 220 ? 3.974 4.261 4.111 1.00 98.44 220 SER A O 1
ATOM 1747 N N . PRO A 1 221 ? 4.876 2.403 4.991 1.00 98.25 221 PRO A N 1
ATOM 1748 C CA . PRO A 1 221 ? 3.589 1.921 5.503 1.00 98.25 221 PRO A CA 1
ATOM 1749 C C . PRO A 1 221 ? 2.966 2.786 6.612 1.00 98.25 221 PRO A C 1
ATOM 1751 O O . PRO A 1 221 ? 1.908 2.442 7.137 1.00 98.25 221 PRO A O 1
ATOM 1754 N N . LEU A 1 222 ? 3.614 3.879 7.035 1.00 98.44 222 LEU A N 1
ATOM 1755 C CA . LEU A 1 222 ? 2.962 4.892 7.864 1.00 98.44 222 LEU A CA 1
ATOM 1756 C C . LEU A 1 222 ? 1.849 5.623 7.103 1.00 98.44 222 LEU A C 1
ATOM 1758 O O . LEU A 1 222 ? 0.870 6.017 7.747 1.00 98.44 222 LEU A O 1
ATOM 1762 N N . ASP A 1 223 ? 1.983 5.763 5.781 1.00 98.56 223 ASP A N 1
ATOM 1763 C CA . ASP A 1 223 ? 0.920 6.230 4.895 1.00 98.56 223 ASP A CA 1
ATOM 1764 C C . ASP A 1 223 ? -0.055 5.066 4.607 1.00 98.56 223 ASP A C 1
ATOM 1766 O O . ASP A 1 223 ? 0.381 4.014 4.147 1.00 98.56 223 ASP A O 1
ATOM 1770 N N . PRO A 1 224 ? -1.365 5.200 4.894 1.00 97.75 224 PRO A N 1
ATOM 1771 C CA . PRO A 1 224 ? -2.341 4.133 4.658 1.00 97.75 224 PRO A CA 1
ATOM 1772 C C . PRO A 1 224 ? -2.655 3.806 3.186 1.00 97.75 224 PRO A C 1
ATOM 1774 O O . PRO A 1 224 ? -3.452 2.900 2.960 1.00 97.75 224 PRO A O 1
ATOM 1777 N N . ILE A 1 225 ? -2.169 4.581 2.211 1.00 95.38 225 ILE A N 1
ATOM 1778 C CA . ILE A 1 225 ? -2.528 4.420 0.785 1.00 95.38 225 ILE A CA 1
ATOM 1779 C C . ILE A 1 225 ? -1.920 3.184 0.115 1.00 95.38 225 ILE A C 1
ATOM 1781 O O . ILE A 1 225 ? -0.746 2.860 0.389 1.00 95.38 225 ILE A O 1
#

Foldseek 3Di:
DDDDDPVVVVPVPDDDDDDDDDDDDDDDDPPPPCPDPPDPPQDAAALLVDDLPHPLLVLQLQLLVQLCVVCVVPVPPCLHLQNLLVCLVPQAFAQAQCNVVVVVVSQVVNQVSSCVRSVHPSHDHHDHPCQVPQFDRVSLQDPPGSLDDDWPDDGPDGADCVQAHPVLVVVLVPDPDSCQNRHHYDPDSPPGPNHGHCVRPTHQQSVLVRRDDCSNDSSNSSNVD

Secondary structure (DSSP, 8-state):
-PPPPTTTGGGTTS--------------------PPP----PPP-BGGGS-TT-HHHHHHHHHHHHHHHHHHH-TT-TTSHHHHHHHHHHH---SSTTHHHHHHHHHHHHHHHHHHHHT-TT----B--TTT--B--GGGT-TT-TT----S--TT-B--HHHHSHHHHHHHHT---HHHHH----SSSSS------HIIIIIIHHHHHHH-GGGGSTTGGGS--